Protein AF-A0A7S2ZCU2-F1 (afdb_monomer)

Organism: NCBI:txid101924

Structure (mmCIF, N/CA/C/O backbone):
data_AF-A0A7S2ZCU2-F1
#
_entry.id   AF-A0A7S2ZCU2-F1
#
loop_
_atom_site.group_PDB
_atom_site.id
_atom_site.type_symbol
_atom_site.label_atom_id
_atom_site.label_alt_id
_atom_site.label_comp_id
_atom_site.label_asym_id
_atom_site.label_entity_id
_atom_site.label_seq_id
_atom_site.pdbx_PDB_ins_code
_atom_site.Cartn_x
_atom_site.Cartn_y
_atom_site.Cartn_z
_atom_site.occupancy
_atom_site.B_iso_or_equiv
_atom_site.auth_seq_id
_atom_site.auth_comp_id
_atom_site.auth_asym_id
_atom_site.auth_atom_id
_atom_site.pdbx_PDB_model_num
ATOM 1 N N . CYS A 1 1 ? -18.281 -14.142 33.305 1.00 44.09 1 CYS A N 1
ATOM 2 C CA . CYS A 1 1 ? -16.891 -14.136 33.808 1.00 44.09 1 CYS A CA 1
ATOM 3 C C . CYS A 1 1 ? -16.153 -15.337 33.212 1.00 44.09 1 CYS A C 1
ATOM 5 O O . CYS A 1 1 ? -16.181 -16.399 33.813 1.00 44.09 1 CYS A O 1
ATOM 7 N N . PHE A 1 2 ? -15.565 -15.202 32.017 1.00 30.66 2 PHE A N 1
ATOM 8 C CA . P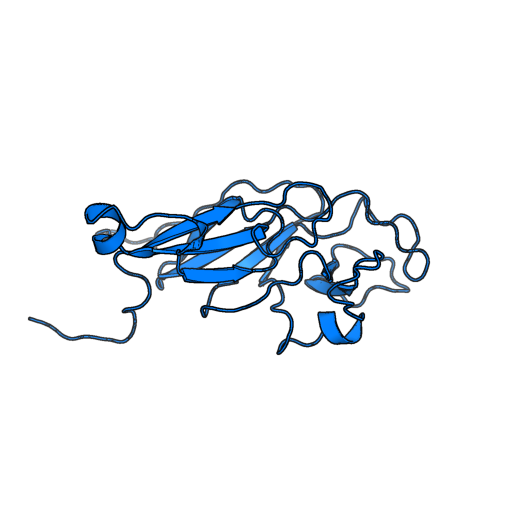HE A 1 2 ? -14.604 -16.165 31.461 1.00 30.66 2 PHE A CA 1
ATOM 9 C C . PHE A 1 2 ? -13.601 -15.430 30.556 1.00 30.66 2 PHE A C 1
ATOM 11 O O . PHE A 1 2 ? -13.925 -14.977 29.468 1.00 30.66 2 PHE A O 1
ATOM 18 N N . ARG A 1 3 ? -12.407 -15.260 31.133 1.00 32.75 3 ARG A N 1
ATOM 19 C CA . ARG A 1 3 ? -11.056 -15.324 30.556 1.00 32.75 3 ARG A CA 1
ATOM 20 C C . ARG A 1 3 ? -10.812 -14.731 29.159 1.00 32.75 3 ARG A C 1
ATOM 22 O O . ARG A 1 3 ? -10.980 -15.382 28.140 1.00 32.75 3 ARG A O 1
ATOM 29 N N . SER A 1 4 ? -10.237 -13.528 29.199 1.00 46.69 4 SER A N 1
ATOM 30 C CA . SER A 1 4 ? -8.993 -13.139 28.515 1.00 46.69 4 SER A CA 1
ATOM 31 C C . SER A 1 4 ? -8.227 -14.292 27.839 1.00 46.69 4 SER A C 1
ATOM 33 O O . SER A 1 4 ? -7.649 -15.143 28.518 1.00 46.69 4 SER A O 1
ATOM 35 N N . SER A 1 5 ? -8.161 -14.249 26.505 1.00 37.03 5 SER A N 1
ATOM 36 C CA . SER A 1 5 ? -7.067 -14.814 25.710 1.00 37.03 5 SER A CA 1
ATOM 37 C C . SER A 1 5 ? -6.759 -13.882 24.525 1.00 37.03 5 SER A C 1
ATOM 39 O O . SER A 1 5 ? -7.469 -13.861 23.525 1.00 37.03 5 SER A O 1
ATOM 41 N N . SER A 1 6 ? -5.741 -13.036 24.703 1.00 37.94 6 SER A N 1
ATOM 42 C CA . SER A 1 6 ? -4.815 -12.493 23.685 1.00 37.94 6 SER A CA 1
ATOM 43 C C . SER A 1 6 ? -5.319 -11.949 22.326 1.00 37.94 6 SER A C 1
ATOM 45 O O . SER A 1 6 ? -4.527 -11.898 21.391 1.00 37.94 6 SER A O 1
ATOM 47 N N . SER A 1 7 ? -6.563 -11.471 22.190 1.00 42.25 7 SER A N 1
ATOM 48 C CA . SER A 1 7 ? -7.065 -10.798 20.962 1.00 42.25 7 SER A CA 1
ATOM 49 C C . SER A 1 7 ? -7.550 -9.346 21.190 1.00 42.25 7 SER A C 1
ATOM 51 O O . SER A 1 7 ? -8.249 -8.760 20.362 1.00 42.25 7 SER A O 1
ATOM 53 N N . SER A 1 8 ? -7.160 -8.720 22.304 1.00 45.19 8 SER A N 1
ATOM 54 C CA . SER A 1 8 ? -7.698 -7.428 22.775 1.00 45.19 8 SER A CA 1
ATOM 55 C C . SER A 1 8 ? -7.485 -6.223 21.849 1.00 45.19 8 SER A C 1
ATOM 57 O O . SER A 1 8 ? -8.082 -5.181 22.084 1.00 45.19 8 SER A O 1
ATOM 59 N N . HIS A 1 9 ? -6.656 -6.321 20.810 1.00 47.97 9 HIS A N 1
ATOM 60 C CA . HIS A 1 9 ? -6.344 -5.182 19.941 1.00 47.97 9 HIS A CA 1
ATOM 61 C C . HIS A 1 9 ? -7.384 -4.907 18.841 1.00 47.97 9 HIS A C 1
ATOM 63 O O . HIS A 1 9 ? -7.248 -3.894 18.158 1.00 47.97 9 HIS A O 1
ATOM 69 N N . LEU A 1 10 ? -8.376 -5.791 18.654 1.00 53.22 10 LEU A N 1
ATOM 70 C CA . LEU A 1 10 ? -9.265 -5.786 17.479 1.00 53.22 10 LEU A CA 1
ATOM 71 C C . LEU A 1 10 ? -10.751 -5.559 17.804 1.00 53.22 10 LEU A C 1
ATOM 73 O O . LEU A 1 10 ? -11.506 -5.155 16.928 1.00 53.22 10 LEU A O 1
ATOM 77 N N . ARG A 1 11 ? -11.193 -5.796 19.047 1.00 61.94 11 ARG A N 1
ATOM 78 C CA . ARG A 1 11 ? -12.595 -5.566 19.439 1.00 61.94 11 ARG A CA 1
ATOM 79 C C . ARG A 1 11 ? -12.806 -4.100 19.828 1.00 61.94 11 ARG A C 1
ATOM 81 O O . ARG A 1 11 ? -11.993 -3.548 20.563 1.00 61.94 11 ARG A O 1
ATOM 88 N N . GLY A 1 12 ? -13.896 -3.498 19.346 1.00 78.75 12 GLY A N 1
ATOM 89 C CA . GLY A 1 12 ? -14.323 -2.145 19.732 1.00 78.75 12 GLY A CA 1
ATOM 90 C C . GLY A 1 12 ? -13.563 -0.998 19.058 1.00 78.75 12 GLY A C 1
ATOM 91 O O . GLY A 1 12 ? -13.530 0.106 19.597 1.00 78.75 12 GLY A O 1
ATOM 92 N N . ARG A 1 13 ? -12.923 -1.241 17.906 1.00 90.38 13 ARG A N 1
ATOM 93 C CA . ARG A 1 13 ? -12.239 -0.196 17.133 1.00 90.38 13 ARG A CA 1
ATOM 94 C C . ARG A 1 13 ? -12.791 -0.093 15.718 1.00 90.38 13 ARG A C 1
ATOM 96 O O . ARG A 1 13 ? -12.980 -1.108 15.054 1.00 90.38 13 ARG A O 1
ATOM 103 N N . LEU A 1 14 ? -12.988 1.136 15.257 1.00 93.81 14 LEU A N 1
ATOM 104 C CA . LEU A 1 14 ? -13.255 1.461 13.862 1.00 93.81 14 LEU A CA 1
ATOM 105 C C . LEU A 1 14 ? -11.922 1.708 13.153 1.00 93.81 14 LEU A C 1
ATOM 107 O O . LEU A 1 14 ? -11.071 2.441 13.660 1.00 93.81 14 LEU A O 1
ATOM 111 N N . TYR A 1 15 ? -11.759 1.100 11.984 1.00 95.88 15 TYR A N 1
ATOM 112 C CA . TYR A 1 15 ? -10.605 1.276 11.111 1.00 95.88 15 TYR A CA 1
ATOM 113 C C . TYR A 1 15 ? -11.012 2.135 9.920 1.00 95.88 15 TYR A C 1
ATOM 115 O O . TYR A 1 15 ? -12.048 1.889 9.305 1.00 95.88 15 TYR A O 1
ATOM 123 N N . VAL A 1 16 ? -10.208 3.149 9.617 1.00 96.62 16 VAL A N 1
ATOM 124 C CA . VAL A 1 16 ? -10.495 4.130 8.571 1.00 96.62 16 VAL A CA 1
ATOM 125 C C . VAL A 1 16 ? -9.254 4.287 7.703 1.00 96.62 16 VAL A C 1
ATOM 127 O O . VAL A 1 16 ? -8.205 4.725 8.182 1.00 96.62 16 VAL A O 1
ATOM 130 N N . ALA A 1 17 ? -9.377 3.911 6.433 1.00 97.31 17 ALA A N 1
ATOM 131 C CA . ALA A 1 17 ? -8.358 4.150 5.422 1.00 97.31 17 ALA A CA 1
ATOM 132 C C . ALA A 1 17 ? -8.581 5.507 4.745 1.00 97.31 17 ALA A C 1
ATOM 134 O O . ALA A 1 17 ? -9.714 5.938 4.527 1.00 97.31 17 ALA A O 1
ATOM 135 N N . THR A 1 18 ? -7.486 6.170 4.391 1.00 97.06 18 THR A N 1
ATOM 136 C CA . THR A 1 18 ? -7.486 7.371 3.551 1.00 97.06 18 THR A CA 1
ATOM 137 C C . THR A 1 18 ? -6.484 7.187 2.432 1.00 97.06 18 THR A C 1
ATOM 139 O O . THR A 1 18 ? -5.337 6.830 2.695 1.00 97.06 18 THR A O 1
ATOM 142 N N . GLY A 1 19 ? -6.911 7.452 1.201 1.00 97.50 19 GLY A N 1
ATOM 143 C CA . GLY A 1 19 ? -6.022 7.430 0.048 1.00 97.50 19 GLY A CA 1
ATOM 144 C C . GLY A 1 19 ? -5.152 8.682 -0.069 1.00 97.50 19 GLY A C 1
ATOM 145 O O . GLY A 1 19 ? -5.305 9.664 0.676 1.00 97.50 19 GLY A O 1
ATOM 146 N N . SER A 1 20 ? -4.250 8.639 -1.038 1.00 97.94 20 SER A N 1
ATOM 147 C CA . SER A 1 20 ? -3.379 9.735 -1.447 1.00 97.94 20 SER A CA 1
ATOM 148 C C . SER A 1 20 ? -4.145 10.926 -2.047 1.00 97.94 20 SER A C 1
ATOM 150 O O . SER A 1 20 ? -5.301 10.821 -2.457 1.00 97.94 20 SER A O 1
ATOM 152 N N . LEU A 1 21 ? -3.505 12.100 -2.097 1.00 96.81 21 LEU A N 1
ATOM 153 C CA . LEU A 1 21 ? -4.045 13.286 -2.779 1.00 96.81 21 LEU A CA 1
ATOM 154 C C . LEU A 1 21 ? -3.924 13.193 -4.308 1.00 96.81 21 LEU A C 1
ATOM 156 O O . LEU A 1 21 ? -4.717 13.782 -5.041 1.00 96.81 21 LEU A O 1
ATOM 160 N N . GLY A 1 22 ? -2.904 12.490 -4.785 1.00 96.00 22 GLY A N 1
ATOM 161 C CA . GLY A 1 22 ? -2.605 12.315 -6.198 1.00 96.00 22 GLY A CA 1
ATOM 162 C C . GLY A 1 22 ? -1.918 10.982 -6.444 1.00 96.00 22 GLY A C 1
ATOM 163 O O . GLY A 1 22 ? -1.807 10.158 -5.539 1.00 96.00 22 GLY A O 1
ATOM 164 N N . ASN A 1 23 ? -1.451 10.773 -7.673 1.00 97.00 23 ASN A N 1
ATOM 165 C CA . ASN A 1 23 ? -0.921 9.474 -8.071 1.00 97.00 23 ASN A CA 1
ATOM 166 C C . ASN A 1 23 ? 0.266 9.008 -7.208 1.00 97.00 23 ASN A C 1
ATOM 168 O O . ASN A 1 23 ? 0.288 7.865 -6.760 1.00 97.00 23 ASN A O 1
ATOM 172 N N . VAL A 1 24 ? 1.216 9.918 -6.980 1.00 95.81 24 VAL A N 1
ATOM 173 C CA . VAL A 1 24 ? 2.416 9.720 -6.163 1.00 95.81 24 VAL A CA 1
ATOM 174 C C . VAL A 1 24 ? 2.513 10.915 -5.216 1.00 95.81 24 VAL A C 1
ATOM 176 O O . VAL A 1 24 ? 2.729 12.046 -5.649 1.00 95.81 24 VAL A O 1
ATOM 179 N N . ASP A 1 25 ? 2.291 10.671 -3.931 1.00 94.75 25 ASP A N 1
ATOM 180 C CA . ASP A 1 25 ? 2.059 11.682 -2.898 1.00 94.75 25 ASP A CA 1
ATOM 181 C C . ASP A 1 25 ? 2.964 11.406 -1.687 1.00 94.75 25 ASP A C 1
ATOM 183 O O . ASP A 1 25 ? 2.682 10.474 -0.932 1.00 94.75 25 ASP A O 1
ATOM 187 N N . PRO A 1 26 ? 4.041 12.191 -1.489 1.00 90.62 26 PRO A N 1
ATOM 188 C CA . PRO A 1 26 ? 4.955 12.043 -0.356 1.00 90.62 26 PRO A CA 1
ATOM 189 C C . PRO A 1 26 ? 4.424 12.620 0.954 1.00 90.62 26 PRO A C 1
ATOM 191 O O . PRO A 1 26 ? 5.132 12.569 1.957 1.00 90.62 26 PRO A O 1
ATOM 194 N N . THR A 1 27 ? 3.216 13.191 0.983 1.00 88.81 27 THR A N 1
ATOM 195 C CA . THR A 1 27 ? 2.703 13.790 2.216 1.00 88.81 27 THR A CA 1
ATOM 196 C C . THR A 1 27 ? 2.385 12.705 3.257 1.00 88.81 27 THR A C 1
ATOM 198 O O . THR A 1 27 ? 1.638 11.767 2.976 1.00 88.81 27 THR A O 1
ATOM 201 N N . PRO A 1 28 ? 2.887 12.821 4.502 1.00 84.44 28 PRO A N 1
ATOM 202 C CA . PRO A 1 28 ? 2.747 11.757 5.502 1.00 84.44 28 PRO A CA 1
ATOM 203 C C . PRO A 1 28 ? 1.343 11.677 6.128 1.00 84.44 28 PRO A C 1
ATOM 205 O O . PRO A 1 28 ? 1.049 10.766 6.900 1.00 84.44 28 PRO A O 1
ATOM 208 N N . VAL A 1 29 ? 0.466 12.643 5.838 1.00 89.62 29 VAL A N 1
ATOM 209 C CA . VAL A 1 29 ? -0.866 12.772 6.460 1.00 89.62 29 VAL A CA 1
ATOM 210 C C . VAL A 1 29 ? -1.945 11.910 5.789 1.00 89.62 29 VAL A C 1
ATOM 212 O O . VAL A 1 29 ? -3.005 11.686 6.380 1.00 89.62 29 VAL A O 1
ATOM 215 N N . ARG A 1 30 ? -1.669 11.397 4.585 1.00 95.06 30 ARG A N 1
ATOM 216 C CA . ARG A 1 30 ? -2.554 10.573 3.743 1.00 95.06 30 ARG A CA 1
ATOM 217 C C . ARG A 1 30 ? -1.936 9.206 3.472 1.00 95.06 30 ARG A C 1
ATOM 219 O O . ARG A 1 30 ? -0.808 8.953 3.876 1.00 95.06 30 ARG A O 1
ATOM 226 N N . SER A 1 31 ? -2.665 8.350 2.759 1.00 97.50 31 SER A N 1
ATOM 227 C CA . SER A 1 31 ? -2.192 7.007 2.393 1.00 97.50 31 SER A CA 1
ATOM 228 C C . SER A 1 31 ? -1.961 6.142 3.636 1.00 97.50 31 SER A C 1
ATOM 230 O O . SER A 1 31 ? -0.929 5.490 3.820 1.00 97.50 31 SER A O 1
ATOM 232 N N . ASN A 1 32 ? -2.921 6.250 4.554 1.00 97.31 32 ASN A N 1
ATOM 233 C CA . ASN A 1 32 ? -2.834 5.774 5.924 1.00 97.31 32 ASN A CA 1
ATOM 234 C C . ASN A 1 32 ? -4.102 5.021 6.309 1.00 97.31 32 ASN A C 1
ATOM 236 O O . ASN A 1 32 ? -5.216 5.436 5.979 1.00 97.31 32 ASN A O 1
ATOM 240 N N . LEU A 1 33 ? -3.914 3.985 7.116 1.00 97.94 33 LEU A N 1
ATOM 241 C CA . LEU A 1 33 ? -4.950 3.286 7.853 1.00 97.94 33 LEU A CA 1
ATOM 242 C C . LEU A 1 33 ? -4.826 3.677 9.325 1.00 97.94 33 LEU A C 1
ATOM 244 O O . LEU A 1 33 ? -3.847 3.337 9.995 1.00 97.94 33 LEU A O 1
ATOM 248 N N . LYS A 1 34 ? -5.823 4.394 9.840 1.00 96.69 34 LYS A N 1
ATOM 249 C CA . LYS A 1 34 ? -5.902 4.780 11.253 1.00 96.69 34 LYS A CA 1
ATOM 250 C C . LYS A 1 34 ? -7.013 4.016 11.955 1.00 96.69 34 LYS A C 1
ATOM 252 O O . LYS A 1 34 ? -7.911 3.465 11.315 1.00 96.69 34 LYS A O 1
ATOM 257 N N . ARG A 1 35 ? -6.952 3.967 13.285 1.00 95.50 35 ARG A N 1
ATOM 258 C CA . ARG A 1 35 ? -7.984 3.327 14.104 1.00 95.50 35 ARG A CA 1
ATOM 259 C C . ARG A 1 35 ? -8.397 4.190 15.285 1.00 95.50 35 ARG A C 1
ATOM 261 O O . ARG A 1 35 ? -7.570 4.871 15.885 1.00 95.50 35 ARG A O 1
ATOM 268 N N . ILE A 1 36 ? -9.668 4.095 15.647 1.00 94.94 36 ILE A N 1
ATOM 269 C CA . ILE A 1 36 ? -10.279 4.817 16.764 1.00 94.94 36 ILE A CA 1
ATOM 270 C C . ILE A 1 36 ? -11.117 3.849 17.599 1.00 94.94 36 ILE A C 1
ATOM 272 O O . ILE A 1 36 ? -11.726 2.932 17.049 1.00 94.94 36 ILE A O 1
ATOM 276 N N . SER A 1 37 ? -11.115 4.004 18.924 1.00 92.69 37 SER A N 1
ATOM 277 C CA . SER A 1 37 ? -11.966 3.193 19.799 1.00 92.69 37 SER A CA 1
ATOM 278 C C . SER A 1 37 ? -13.391 3.736 19.849 1.00 92.69 37 SER A C 1
ATOM 280 O O . SER A 1 37 ? -13.628 4.921 19.618 1.00 92.69 37 SER A O 1
ATOM 282 N N . GLN A 1 38 ? -14.348 2.871 20.167 1.00 90.06 38 GLN A N 1
ATOM 283 C CA . GLN A 1 38 ? -15.738 3.278 20.331 1.00 90.06 38 GLN A CA 1
ATOM 284 C C . GLN A 1 38 ? -15.897 4.379 21.393 1.00 90.06 38 GLN A C 1
ATOM 286 O O . GLN A 1 38 ? -16.635 5.333 21.171 1.00 90.06 38 GLN A O 1
ATOM 291 N N . GLU A 1 39 ? -15.155 4.301 22.497 1.00 90.94 39 GLU A N 1
ATOM 292 C CA . GLU A 1 39 ? -15.214 5.292 23.575 1.00 90.94 39 GLU A CA 1
ATOM 293 C C . GLU A 1 39 ? -14.764 6.679 23.099 1.00 90.94 39 GLU A C 1
ATOM 295 O O . GLU A 1 39 ? -15.389 7.678 23.441 1.00 90.94 39 GLU A O 1
ATOM 300 N N . ALA A 1 40 ? -13.712 6.747 22.273 1.00 91.56 40 ALA A N 1
ATOM 301 C CA . ALA A 1 40 ? -13.249 8.004 21.689 1.00 91.56 40 ALA A CA 1
ATOM 302 C C . ALA A 1 40 ? -14.284 8.591 20.713 1.00 91.56 40 ALA A C 1
ATOM 304 O O . ALA A 1 40 ? -14.521 9.796 20.719 1.00 91.56 40 ALA A O 1
ATOM 305 N N . ILE A 1 41 ? -14.965 7.747 19.924 1.00 90.94 41 ILE A N 1
ATOM 306 C CA . ILE A 1 41 ? -16.075 8.193 19.065 1.00 90.94 41 ILE A CA 1
ATOM 307 C C . ILE A 1 41 ? -17.203 8.790 19.916 1.00 90.94 41 ILE A C 1
ATOM 309 O O . ILE A 1 41 ? -17.695 9.873 19.607 1.00 90.94 41 ILE A O 1
ATOM 313 N N . GLU A 1 42 ? -17.610 8.100 20.982 1.00 92.06 42 GLU A N 1
ATOM 314 C CA . GLU A 1 42 ? -18.699 8.528 21.870 1.00 92.06 42 GLU A CA 1
ATOM 315 C C . GLU A 1 42 ? -18.357 9.805 22.653 1.00 92.06 42 GLU A C 1
ATOM 317 O O . GLU A 1 42 ? -19.241 10.621 22.917 1.00 92.06 42 GLU A O 1
ATOM 322 N N . ALA A 1 43 ? -17.078 10.011 22.978 1.00 93.50 43 ALA A N 1
ATOM 323 C CA . ALA A 1 43 ? -16.572 11.233 23.597 1.00 93.50 43 ALA A CA 1
ATOM 324 C C . ALA A 1 43 ? -16.449 12.418 22.617 1.00 93.50 43 ALA A C 1
ATOM 326 O O . ALA A 1 43 ? -16.314 13.558 23.059 1.00 93.50 43 ALA A O 1
ATOM 327 N N . GLY A 1 44 ? -16.520 12.172 21.303 1.00 93.12 44 GLY A N 1
ATOM 328 C CA . GLY A 1 44 ? -16.263 13.181 20.270 1.00 93.12 44 GLY A CA 1
ATOM 329 C C . GLY A 1 44 ? -14.774 13.428 19.992 1.00 93.12 44 GLY A C 1
ATOM 330 O O . GLY A 1 44 ? -14.438 14.367 19.274 1.00 93.12 44 GLY A O 1
ATOM 331 N N . ASP A 1 45 ? -13.889 12.574 20.505 1.00 92.06 45 ASP A N 1
ATOM 332 C CA . ASP A 1 45 ? -12.436 12.625 20.314 1.00 92.06 45 ASP A CA 1
ATOM 333 C C . ASP A 1 45 ? -12.048 11.933 18.993 1.00 92.06 45 ASP A C 1
ATOM 335 O O . ASP A 1 45 ? -11.338 10.926 18.965 1.00 92.06 45 ASP A O 1
ATOM 339 N N . ASN A 1 46 ? -12.586 12.434 17.876 1.00 92.19 46 ASN A N 1
ATOM 340 C CA . ASN A 1 46 ? -12.507 11.796 16.557 1.00 92.19 46 ASN A CA 1
ATOM 341 C C . ASN A 1 46 ? -11.806 12.633 15.476 1.00 92.19 46 ASN A C 1
ATOM 343 O O . ASN A 1 46 ? -11.993 12.386 14.283 1.00 92.19 46 ASN A O 1
ATOM 347 N N . ASP A 1 47 ? -10.972 13.590 15.886 1.00 93.81 47 ASP A N 1
ATOM 348 C CA . ASP A 1 47 ? -10.137 14.363 14.968 1.00 93.81 47 ASP A CA 1
ATOM 349 C C . ASP A 1 47 ? -9.123 13.448 14.260 1.00 93.81 47 ASP A C 1
ATOM 351 O O . ASP A 1 47 ? -8.305 12.786 14.912 1.00 93.81 47 ASP A O 1
ATOM 355 N N . TRP A 1 48 ? -9.167 13.436 12.921 1.00 90.19 48 TRP A N 1
ATOM 356 C CA . TRP A 1 48 ? -8.319 12.611 12.057 1.00 90.19 48 TRP A CA 1
ATOM 357 C C . TRP A 1 48 ? -6.841 12.720 12.419 1.00 90.19 48 TRP A C 1
ATOM 359 O O . TRP A 1 48 ? -6.131 11.708 12.446 1.00 90.19 48 TRP A O 1
ATOM 369 N N . ASP A 1 49 ? -6.371 13.932 12.703 1.00 90.62 49 ASP A N 1
ATOM 370 C CA . ASP A 1 49 ? -4.955 14.202 12.947 1.00 90.62 49 ASP A CA 1
ATOM 371 C C . ASP A 1 49 ? -4.467 13.585 14.262 1.00 90.62 49 ASP A C 1
ATOM 373 O O . ASP A 1 49 ? -3.283 13.276 14.401 1.00 90.62 49 ASP A O 1
ATOM 377 N N . THR A 1 50 ? -5.390 13.308 15.185 1.00 89.62 50 THR A N 1
ATOM 378 C CA . THR A 1 50 ? -5.106 12.728 16.505 1.00 89.62 50 THR A CA 1
ATOM 379 C C . THR A 1 50 ? -5.336 11.219 16.582 1.00 89.62 50 THR A C 1
ATOM 381 O O . THR A 1 50 ? -4.935 10.589 17.563 1.00 89.62 50 THR A O 1
ATOM 384 N N . LEU A 1 51 ? -5.946 10.614 15.554 1.00 92.94 51 LEU A N 1
ATOM 385 C CA . LEU A 1 51 ? -6.201 9.174 15.538 1.00 92.94 51 LEU A CA 1
ATOM 386 C C . LEU A 1 51 ? -4.903 8.361 15.532 1.00 92.94 51 LEU A C 1
ATOM 388 O O . LEU A 1 51 ? -3.900 8.734 14.917 1.00 92.94 51 LEU A O 1
ATOM 392 N N . GLU A 1 52 ? -4.959 7.184 16.155 1.00 92.31 52 GLU A N 1
ATOM 393 C CA . GLU A 1 52 ? -3.833 6.259 16.204 1.00 92.31 52 GLU A CA 1
ATOM 394 C C . GLU A 1 52 ? -3.513 5.721 14.802 1.00 92.31 52 GLU A C 1
ATOM 396 O O . GLU A 1 52 ? -4.351 5.086 14.151 1.00 92.31 52 GLU A O 1
ATOM 401 N N . MET A 1 53 ? -2.273 5.931 14.359 1.00 95.19 53 MET A N 1
ATOM 402 C CA . MET A 1 53 ? -1.748 5.343 13.129 1.00 95.19 53 MET A CA 1
ATOM 403 C C . MET A 1 53 ? -1.645 3.823 13.273 1.00 95.19 53 MET A C 1
ATOM 405 O O . MET A 1 53 ? -0.893 3.323 14.111 1.00 95.19 53 MET A O 1
ATOM 409 N N . PHE A 1 54 ? -2.369 3.075 12.442 1.00 96.94 54 PHE A N 1
ATOM 410 C CA . PHE A 1 54 ? -2.288 1.618 12.431 1.00 96.94 54 PHE A CA 1
ATOM 411 C C . PHE A 1 54 ? -1.344 1.111 11.340 1.00 96.94 54 PHE A C 1
ATOM 413 O O . PHE A 1 54 ? -0.492 0.271 11.624 1.00 96.94 54 PHE A O 1
ATOM 420 N N . ALA A 1 55 ? -1.438 1.652 10.129 1.00 97.81 55 ALA A N 1
ATOM 421 C CA . ALA A 1 55 ? -0.501 1.393 9.044 1.00 97.81 55 ALA A CA 1
ATOM 422 C C . ALA A 1 55 ? -0.373 2.623 8.140 1.00 97.81 55 ALA A C 1
ATOM 424 O O . ALA A 1 55 ? -1.306 3.420 8.038 1.00 97.81 55 ALA A O 1
ATOM 425 N N . SER A 1 56 ? 0.780 2.770 7.499 1.00 97.75 56 SER A N 1
ATOM 426 C CA . SER A 1 56 ? 1.077 3.860 6.569 1.00 97.75 56 SER A CA 1
ATOM 427 C C . SER A 1 56 ? 1.693 3.330 5.281 1.00 97.75 56 SER A C 1
ATOM 429 O O . SER A 1 56 ? 2.119 2.177 5.208 1.00 97.75 56 SER A O 1
ATOM 431 N N . GLY A 1 57 ? 1.757 4.187 4.266 1.00 97.62 57 GLY A N 1
ATOM 432 C CA . GLY A 1 57 ? 2.294 3.820 2.960 1.00 97.62 57 GLY A CA 1
ATOM 433 C C . GLY A 1 57 ? 1.379 2.888 2.188 1.00 97.62 57 GLY A C 1
ATOM 434 O O . GLY A 1 57 ? 1.860 1.941 1.579 1.00 97.62 57 GLY A O 1
ATOM 435 N N . LEU A 1 58 ? 0.082 3.177 2.256 1.00 98.38 58 LEU A N 1
ATOM 436 C CA . LEU A 1 58 ? -0.990 2.486 1.555 1.00 98.38 58 LEU A CA 1
ATOM 437 C C . LEU A 1 58 ? -1.645 3.491 0.607 1.00 98.38 58 LEU A C 1
ATOM 439 O O . LEU A 1 58 ? -2.415 4.333 1.076 1.00 98.38 58 LEU A O 1
ATOM 443 N N . ARG A 1 59 ? -1.304 3.488 -0.687 1.00 98.38 59 ARG A N 1
ATOM 444 C CA . ARG A 1 59 ? -1.775 4.512 -1.641 1.00 98.38 59 ARG A CA 1
ATOM 445 C C . ARG A 1 59 ? -3.279 4.735 -1.550 1.00 98.38 59 ARG A C 1
ATOM 447 O O . ARG A 1 59 ? -3.719 5.882 -1.480 1.00 98.38 59 ARG A O 1
ATOM 454 N N . ASN A 1 60 ? -4.060 3.659 -1.606 1.00 98.00 60 ASN A N 1
ATOM 455 C CA . ASN A 1 60 ? -5.515 3.710 -1.563 1.00 98.00 60 ASN A CA 1
ATOM 456 C C . ASN A 1 60 ? -6.096 2.328 -1.211 1.00 98.00 60 ASN A C 1
ATOM 458 O O . ASN A 1 60 ? -6.647 1.625 -2.063 1.00 98.00 60 ASN A O 1
ATOM 462 N N . GLU A 1 61 ? -5.972 1.957 0.062 1.00 98.25 61 GLU A N 1
ATOM 463 C CA . GLU A 1 61 ? -6.483 0.707 0.642 1.00 98.25 61 GLU A CA 1
ATOM 464 C C . GLU A 1 61 ? -8.009 0.766 0.867 1.00 98.25 61 GLU A C 1
ATOM 466 O O . GLU A 1 61 ? -8.490 0.996 1.980 1.00 98.25 61 GLU A O 1
ATOM 471 N N . VAL A 1 62 ? -8.796 0.637 -0.204 1.00 97.19 62 VAL A N 1
ATOM 472 C CA . VAL A 1 62 ? -10.249 0.897 -0.168 1.00 97.19 62 VAL A CA 1
ATOM 473 C C . VAL A 1 62 ? -11.024 -0.214 0.536 1.00 97.19 62 VAL A C 1
ATOM 475 O O . VAL A 1 62 ? -11.905 0.051 1.356 1.00 97.19 62 VAL A O 1
ATOM 478 N N . GLY A 1 63 ? -10.738 -1.467 0.186 1.00 97.69 63 GLY A N 1
ATOM 479 C CA . GLY A 1 63 ? -11.438 -2.611 0.752 1.00 97.69 63 GLY A CA 1
ATOM 480 C C . GL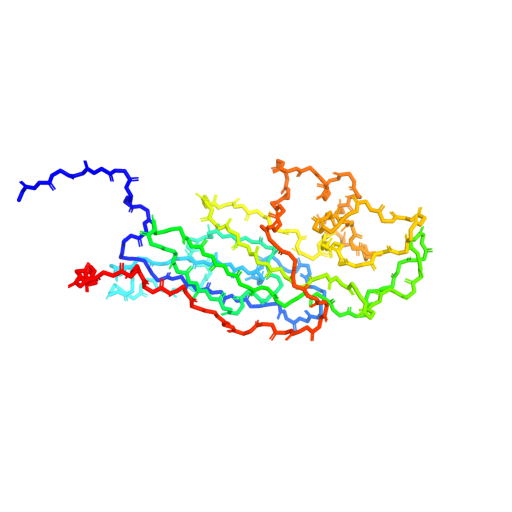Y A 1 63 ? -10.742 -3.083 2.017 1.00 97.69 63 GLY A C 1
ATOM 481 O O . GLY A 1 63 ? -9.547 -3.346 1.982 1.00 97.69 63 GLY A O 1
ATOM 482 N N . LEU A 1 64 ? -11.487 -3.247 3.109 1.00 98.06 64 LEU A N 1
ATOM 483 C CA . LEU A 1 64 ? -10.989 -3.779 4.377 1.00 98.06 64 LEU A CA 1
ATOM 484 C C . LEU A 1 64 ? -11.894 -4.912 4.863 1.00 98.06 64 LEU A C 1
ATOM 486 O O . LEU A 1 64 ? -13.118 -4.830 4.751 1.00 98.06 64 LEU A O 1
ATOM 490 N N . GLY A 1 65 ? -11.305 -5.954 5.445 1.00 95.69 65 GLY A N 1
ATOM 491 C CA . GLY A 1 65 ? -12.057 -7.096 5.957 1.00 95.69 65 GLY A CA 1
ATOM 492 C C . GLY A 1 65 ? -11.281 -7.902 6.989 1.00 95.69 65 GLY A C 1
ATOM 493 O O . GLY A 1 65 ? -10.072 -8.083 6.871 1.00 95.69 65 GLY A O 1
ATOM 494 N N . PHE A 1 66 ? -11.979 -8.406 8.005 1.00 94.00 66 PHE A N 1
ATOM 495 C CA . PHE A 1 66 ? -11.389 -9.295 9.004 1.00 94.00 66 PHE A CA 1
ATOM 496 C C . PHE A 1 66 ? -11.565 -10.758 8.602 1.00 94.00 66 PHE A C 1
ATOM 498 O O . PHE A 1 66 ? -12.659 -11.165 8.208 1.00 94.00 66 PHE A O 1
ATOM 505 N N . ASP A 1 67 ? -10.505 -11.558 8.730 1.00 93.12 67 ASP A N 1
ATOM 506 C CA . ASP A 1 67 ? -10.624 -13.013 8.611 1.00 93.12 67 ASP A CA 1
ATOM 507 C C . ASP A 1 67 ? -11.262 -13.636 9.869 1.00 93.12 67 ASP A C 1
ATOM 509 O O . ASP A 1 67 ? -11.472 -12.975 10.887 1.00 93.12 67 ASP A O 1
ATOM 513 N N . SER A 1 68 ? -11.552 -14.941 9.830 1.00 90.88 68 SER A N 1
ATOM 514 C CA . SER A 1 68 ? -12.160 -15.669 10.958 1.00 90.88 68 SER A CA 1
ATOM 515 C C . SER A 1 68 ? -11.288 -15.736 12.219 1.00 90.88 68 SER A C 1
ATOM 517 O O . SER A 1 68 ? -11.775 -16.109 13.285 1.00 90.88 68 SER A O 1
ATOM 519 N N . ARG A 1 69 ? -10.005 -15.368 12.128 1.00 89.75 69 ARG A N 1
ATOM 520 C CA . ARG A 1 69 ? -9.080 -15.258 13.266 1.00 89.75 69 ARG A CA 1
ATOM 521 C C . ARG A 1 69 ? -8.996 -13.820 13.786 1.00 89.75 69 ARG A C 1
ATOM 523 O O . ARG A 1 69 ? -8.245 -13.558 14.724 1.00 89.75 69 ARG A O 1
ATOM 530 N N . GLY A 1 70 ? -9.749 -12.897 13.187 1.00 89.88 70 GLY A N 1
ATOM 531 C CA . GLY A 1 70 ? -9.748 -11.476 13.503 1.00 89.88 70 GLY A CA 1
ATOM 532 C C . GLY A 1 70 ? -8.573 -10.706 12.903 1.00 89.88 70 GLY A C 1
ATOM 533 O O . GLY A 1 70 ? -8.365 -9.560 13.280 1.00 89.88 70 GLY A O 1
ATOM 534 N N . VAL A 1 71 ? -7.782 -11.276 11.991 1.00 93.31 71 VAL A N 1
ATOM 535 C CA . VAL A 1 71 ? -6.710 -10.511 11.333 1.00 93.31 71 VAL A CA 1
ATOM 536 C C . VAL A 1 71 ? -7.337 -9.553 10.329 1.00 93.31 71 VAL A C 1
ATOM 538 O O . VAL A 1 71 ? -8.189 -9.973 9.550 1.00 93.31 71 VAL A O 1
ATOM 541 N N . LEU A 1 72 ? -6.926 -8.283 10.345 1.00 96.75 72 LEU A N 1
ATOM 542 C CA . LEU A 1 72 ? -7.359 -7.306 9.349 1.00 96.75 72 LEU A CA 1
ATOM 543 C C . LEU A 1 72 ? -6.582 -7.512 8.049 1.00 96.75 72 LEU A C 1
ATOM 545 O O . LEU A 1 72 ? -5.355 -7.633 8.057 1.00 96.75 72 LEU A O 1
ATOM 549 N N . TRP A 1 73 ? -7.309 -7.502 6.946 1.00 98.31 73 TRP A N 1
ATOM 550 C CA . TRP A 1 73 ? -6.796 -7.538 5.589 1.00 98.31 73 TRP A CA 1
ATOM 551 C C . TRP A 1 73 ? -7.314 -6.330 4.826 1.00 98.31 73 TRP A C 1
ATOM 553 O O . TRP A 1 73 ? -8.367 -5.783 5.174 1.00 98.31 73 TRP A O 1
ATOM 563 N N . GLY A 1 74 ? -6.611 -5.962 3.766 1.00 98.38 74 GLY A N 1
ATOM 564 C CA . GLY A 1 74 ? -7.081 -4.950 2.843 1.00 98.38 74 GLY A CA 1
ATOM 565 C C . GLY A 1 74 ? -6.660 -5.209 1.403 1.00 98.38 74 GLY A C 1
ATOM 566 O O . GLY A 1 74 ? -5.900 -6.142 1.122 1.00 98.38 74 GLY A O 1
ATOM 567 N N . VAL A 1 75 ? -7.230 -4.413 0.502 1.00 98.62 75 VAL A N 1
ATOM 568 C CA . VAL A 1 75 ? -6.874 -4.375 -0.916 1.00 98.62 75 VAL A CA 1
ATOM 569 C C . VAL A 1 75 ? -6.529 -2.950 -1.340 1.00 98.62 75 VAL A C 1
ATOM 571 O O . VAL A 1 75 ? -7.303 -2.018 -1.107 1.00 98.62 75 VAL A O 1
ATOM 574 N N . GLU A 1 76 ? -5.369 -2.810 -1.971 1.00 98.50 76 GLU A N 1
ATOM 575 C CA . GLU A 1 76 ? -4.747 -1.552 -2.395 1.00 98.50 76 GLU A CA 1
ATOM 576 C C . GLU A 1 76 ? -5.045 -1.281 -3.874 1.00 98.50 76 GLU A C 1
ATOM 578 O O . GLU A 1 76 ? -5.056 -2.204 -4.689 1.00 98.50 76 GLU A O 1
ATOM 583 N N . ASN A 1 77 ? -5.221 -0.005 -4.230 1.00 98.50 77 ASN A N 1
ATOM 584 C CA . ASN A 1 77 ? -5.077 0.461 -5.613 1.00 98.50 77 ASN A CA 1
ATOM 585 C C . ASN A 1 77 ? -3.703 1.140 -5.767 1.00 98.50 77 ASN A C 1
ATOM 587 O O . ASN A 1 77 ? -3.508 2.252 -5.259 1.00 98.50 77 ASN A O 1
ATOM 591 N N . GLY A 1 78 ? -2.774 0.488 -6.462 1.00 96.69 78 GLY A N 1
ATOM 592 C CA . GLY A 1 78 ? -1.397 0.917 -6.700 1.00 96.69 78 GLY A CA 1
ATOM 593 C C . GLY A 1 78 ? -1.270 2.152 -7.599 1.00 96.69 78 GLY A C 1
ATOM 594 O O . GLY A 1 78 ? -2.250 2.672 -8.129 1.00 96.69 78 GLY A O 1
ATOM 595 N N . ALA A 1 79 ? -0.052 2.691 -7.708 1.00 96.94 79 ALA A N 1
ATOM 596 C CA . ALA A 1 79 ? 0.218 3.913 -8.470 1.00 96.94 79 ALA A CA 1
ATOM 597 C C . ALA A 1 79 ? 0.196 3.693 -9.992 1.00 96.94 79 ALA A C 1
ATOM 599 O O . ALA A 1 79 ? 0.618 2.660 -10.498 1.00 96.94 79 ALA A O 1
ATOM 600 N N . ASP A 1 80 ? -0.246 4.709 -10.7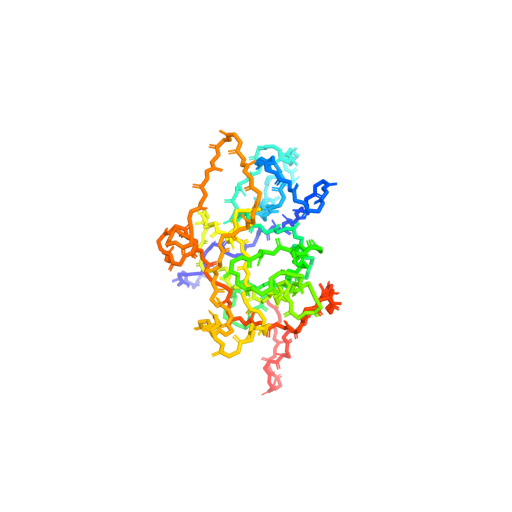24 1.00 97.69 80 ASP A N 1
ATOM 601 C CA . ASP A 1 80 ? -0.386 4.720 -12.178 1.00 97.69 80 ASP A CA 1
ATOM 602 C C . ASP A 1 80 ? 0.908 5.175 -12.877 1.00 97.69 80 ASP A C 1
ATOM 604 O O . ASP A 1 80 ? 1.760 5.828 -12.272 1.00 97.69 80 ASP A O 1
ATOM 608 N N . GLN A 1 81 ? 1.013 4.930 -14.189 1.00 96.81 81 GLN A N 1
ATOM 609 C CA . GLN A 1 81 ? 2.061 5.495 -15.063 1.00 96.81 81 GLN A CA 1
ATOM 610 C C . GLN A 1 81 ? 3.502 5.195 -14.606 1.00 96.81 81 GLN A C 1
ATOM 612 O O . GLN A 1 81 ? 4.380 6.059 -14.649 1.00 96.81 81 GLN A O 1
ATOM 617 N N . LEU A 1 82 ? 3.754 3.964 -14.158 1.00 97.12 82 LEU A N 1
ATOM 618 C CA . LEU A 1 82 ? 5.085 3.525 -13.759 1.00 97.12 82 LEU A CA 1
ATOM 619 C C . LEU A 1 82 ? 6.020 3.393 -14.976 1.00 97.12 82 LEU A C 1
ATOM 621 O O . LEU A 1 82 ? 5.903 2.462 -15.772 1.00 97.12 82 LEU A O 1
ATOM 625 N N . ILE A 1 8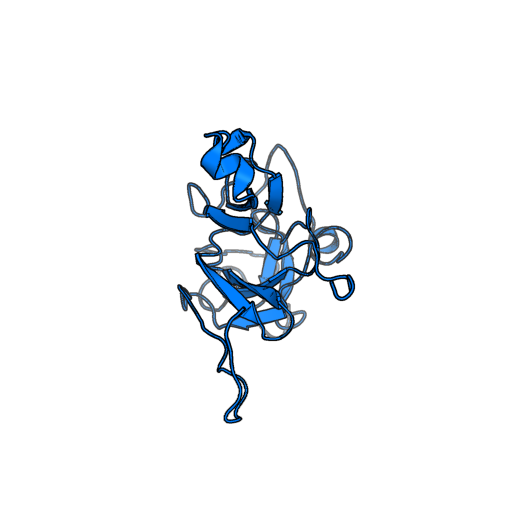3 ? 6.992 4.304 -15.064 1.00 96.25 83 ILE A N 1
ATOM 626 C CA . ILE A 1 83 ? 8.064 4.298 -16.066 1.00 96.25 83 ILE A CA 1
ATOM 627 C C . ILE A 1 83 ? 9.406 4.219 -15.346 1.00 96.25 83 ILE A C 1
ATOM 629 O O . ILE A 1 83 ? 9.756 5.118 -14.583 1.00 96.25 83 ILE A O 1
ATOM 633 N N . ARG A 1 84 ? 10.173 3.160 -15.603 1.00 94.62 84 ARG A N 1
ATOM 634 C CA . ARG A 1 84 ? 11.482 2.936 -14.996 1.00 94.62 84 ARG A CA 1
ATOM 635 C C . ARG A 1 84 ? 12.477 2.345 -16.006 1.00 94.62 84 ARG A C 1
ATOM 637 O O . ARG A 1 84 ? 12.523 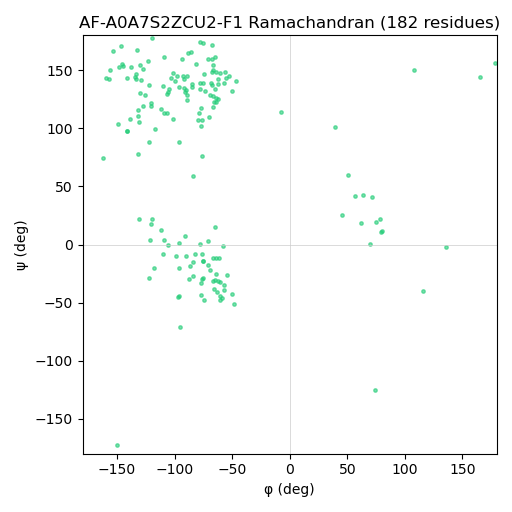1.137 -16.243 1.00 94.62 84 ARG A O 1
ATOM 644 N N . ASP A 1 85 ? 13.291 3.224 -16.590 1.00 93.25 85 ASP A N 1
ATOM 645 C CA . ASP A 1 85 ? 14.198 2.928 -17.713 1.00 93.25 85 ASP A CA 1
ATOM 646 C C . ASP A 1 85 ? 15.197 1.793 -17.447 1.00 93.25 85 ASP A C 1
ATOM 648 O O . ASP A 1 85 ? 15.505 1.024 -18.356 1.00 93.25 85 ASP A O 1
ATOM 652 N N . ASP A 1 86 ? 15.687 1.646 -16.213 1.00 93.56 86 ASP A N 1
ATOM 653 C CA . ASP A 1 86 ? 16.681 0.627 -15.857 1.00 93.56 86 ASP A CA 1
ATOM 654 C C . ASP A 1 86 ? 16.110 -0.798 -15.751 1.00 93.56 86 ASP A C 1
ATOM 656 O O . ASP A 1 86 ? 16.893 -1.749 -15.742 1.00 93.56 86 ASP A O 1
ATOM 660 N N . ILE A 1 87 ? 14.779 -0.963 -15.701 1.00 93.12 87 ILE A N 1
ATOM 661 C CA . ILE A 1 87 ? 14.119 -2.274 -15.532 1.00 93.12 87 ILE A CA 1
ATOM 662 C C . ILE A 1 87 ? 12.986 -2.555 -16.531 1.00 93.12 87 ILE A C 1
ATOM 664 O O . ILE A 1 87 ? 12.130 -3.398 -16.269 1.00 93.12 87 ILE A O 1
ATOM 668 N N . GLY A 1 88 ? 12.978 -1.879 -17.681 1.00 91.88 88 GLY A N 1
ATOM 669 C CA . GLY A 1 88 ? 12.015 -2.155 -18.756 1.00 91.88 88 GLY A CA 1
ATOM 670 C C . GLY A 1 88 ? 11.381 -0.924 -19.398 1.00 91.88 88 GLY A C 1
ATOM 671 O O . GLY A 1 88 ? 10.623 -1.072 -20.351 1.00 91.88 88 GLY A O 1
ATOM 672 N N . GLY A 1 89 ? 11.701 0.287 -18.931 1.00 94.50 89 GLY A N 1
ATOM 673 C CA . GLY A 1 89 ? 11.113 1.512 -19.469 1.00 94.50 89 GLY A CA 1
ATOM 674 C C . GLY A 1 89 ? 9.672 1.668 -19.008 1.00 94.50 89 GLY A C 1
ATOM 675 O O . GLY A 1 89 ? 9.402 1.663 -17.808 1.00 94.50 89 GLY A O 1
ATOM 676 N N . ASP A 1 90 ? 8.745 1.826 -19.947 1.00 96.31 90 ASP A N 1
ATOM 677 C CA . ASP A 1 90 ? 7.327 1.918 -19.619 1.00 96.31 90 ASP A CA 1
ATOM 678 C C . ASP A 1 90 ? 6.741 0.531 -19.308 1.00 96.31 90 ASP A C 1
ATOM 680 O O . ASP A 1 90 ? 6.454 -0.261 -20.206 1.00 96.31 90 ASP A O 1
ATOM 684 N N . ILE A 1 91 ? 6.573 0.252 -18.017 1.00 96.69 91 ILE A N 1
ATOM 685 C CA . ILE A 1 91 ? 6.126 -1.041 -17.486 1.00 96.69 91 ILE A CA 1
ATOM 686 C C . ILE A 1 91 ? 4.730 -0.954 -16.861 1.00 96.69 91 ILE A C 1
ATOM 688 O O . ILE A 1 91 ? 4.311 -1.890 -16.174 1.00 96.69 91 ILE A O 1
ATOM 692 N N . HIS A 1 92 ? 4.006 0.151 -17.088 1.00 97.12 92 HIS A N 1
ATOM 693 C CA . HIS A 1 92 ? 2.751 0.422 -16.391 1.00 97.12 92 HIS A CA 1
ATOM 694 C C . HIS A 1 92 ? 1.664 -0.616 -16.678 1.00 97.12 92 HIS A C 1
ATOM 696 O O . HIS A 1 92 ? 0.848 -0.872 -15.812 1.00 97.12 92 HIS A O 1
ATOM 702 N N . ASN A 1 93 ? 1.616 -1.230 -17.863 1.00 96.56 93 ASN A N 1
ATOM 703 C CA . ASN A 1 93 ? 0.506 -2.129 -18.212 1.00 96.56 93 ASN A CA 1
ATOM 704 C C . ASN A 1 93 ? 0.387 -3.338 -17.274 1.00 96.56 93 ASN A C 1
ATOM 706 O O . ASN A 1 93 ? -0.721 -3.793 -16.999 1.00 96.56 93 ASN A O 1
ATOM 710 N N . ASP A 1 94 ? 1.518 -3.824 -16.761 1.00 96.50 94 ASP A N 1
ATOM 711 C CA . ASP A 1 94 ? 1.575 -5.011 -15.910 1.00 96.50 94 ASP A CA 1
ATOM 712 C C . ASP A 1 94 ? 2.182 -4.735 -14.520 1.00 96.50 94 ASP A C 1
ATOM 714 O O . ASP A 1 94 ? 2.361 -5.662 -13.721 1.00 96.50 94 ASP A O 1
ATOM 718 N N . ASN A 1 95 ? 2.500 -3.469 -14.215 1.00 97.75 95 ASN A N 1
ATOM 719 C CA . ASN A 1 95 ? 3.027 -3.027 -12.923 1.00 97.75 95 ASN A CA 1
ATOM 720 C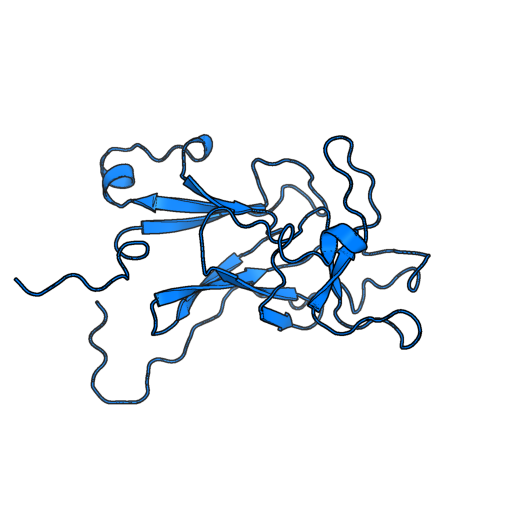 C . ASN A 1 95 ? 2.509 -1.630 -12.533 1.00 97.75 95 ASN A C 1
ATOM 722 O O . ASN A 1 95 ? 2.285 -0.791 -13.401 1.00 97.75 95 ASN A O 1
ATOM 726 N N . PRO A 1 96 ? 2.441 -1.318 -11.232 1.00 97.94 96 PRO A N 1
ATOM 727 C CA . PRO A 1 96 ? 2.585 -2.244 -10.113 1.00 97.94 96 PRO A CA 1
ATOM 728 C C . PRO A 1 96 ? 1.420 -3.232 -10.043 1.00 97.94 96 PRO A C 1
ATOM 730 O O . PRO A 1 96 ? 0.360 -3.007 -10.622 1.00 97.94 96 PRO A O 1
ATOM 733 N N . CYS A 1 97 ? 1.627 -4.352 -9.356 1.00 97.81 97 CYS A N 1
ATOM 734 C CA . CYS A 1 97 ? 0.503 -5.212 -9.015 1.00 97.81 97 CYS A CA 1
ATOM 735 C C . CYS A 1 97 ? -0.421 -4.487 -8.027 1.00 97.81 97 CYS A C 1
ATOM 737 O O . CYS A 1 97 ? 0.046 -3.692 -7.211 1.00 97.81 97 CYS A O 1
ATOM 739 N N . GLU A 1 98 ? -1.714 -4.791 -8.076 1.00 98.56 98 GLU A N 1
ATOM 740 C CA . GLU A 1 98 ? -2.627 -4.382 -7.008 1.00 98.56 98 GLU A CA 1
ATOM 741 C C . GLU A 1 98 ? -2.380 -5.301 -5.804 1.00 98.56 98 GLU A C 1
ATOM 743 O O . GLU A 1 98 ? -2.171 -6.508 -5.968 1.00 98.56 98 GLU A O 1
ATOM 748 N N . GLU A 1 99 ? -2.373 -4.766 -4.589 1.00 98.62 99 GLU A N 1
ATOM 749 C CA . GLU A 1 99 ? -1.905 -5.514 -3.419 1.00 98.62 99 GLU A CA 1
ATOM 750 C C . GLU A 1 99 ? -3.060 -6.058 -2.577 1.00 98.62 99 GLU A C 1
ATOM 752 O O . GLU A 1 99 ? -4.112 -5.433 -2.450 1.00 98.62 99 GLU A O 1
ATOM 757 N N . ILE A 1 100 ? -2.848 -7.223 -1.959 1.00 98.56 100 ILE A N 1
ATOM 758 C CA . ILE A 1 100 ? -3.626 -7.664 -0.798 1.00 98.56 100 ILE A CA 1
ATOM 759 C C . ILE A 1 100 ? -2.709 -7.607 0.417 1.00 98.56 100 ILE A C 1
ATOM 761 O O . ILE A 1 100 ? -1.768 -8.402 0.524 1.00 98.56 100 ILE A O 1
ATOM 765 N N . ASN A 1 101 ? -3.000 -6.706 1.350 1.00 98.56 101 ASN A N 1
ATOM 766 C CA . ASN A 1 101 ? -2.183 -6.482 2.533 1.00 98.56 101 ASN A CA 1
ATOM 767 C C . ASN A 1 101 ? -2.763 -7.192 3.762 1.00 98.56 101 ASN A C 1
ATOM 769 O O . ASN A 1 101 ? -3.975 -7.250 3.973 1.00 98.56 101 ASN A O 1
ATOM 773 N N . GLN A 1 102 ? -1.878 -7.765 4.584 1.00 97.75 102 GLN A N 1
ATOM 774 C CA . GLN A 1 102 ? -2.237 -8.399 5.854 1.00 97.75 102 GLN A CA 1
ATOM 775 C C . GLN A 1 102 ? -1.680 -7.582 7.021 1.00 97.75 102 GLN A C 1
ATOM 777 O O . GLN A 1 102 ? -0.466 -7.523 7.230 1.00 97.75 102 GLN A O 1
ATOM 782 N N . PHE A 1 103 ? -2.563 -7.034 7.851 1.00 97.06 103 PHE A N 1
ATOM 783 C CA . PHE A 1 103 ? -2.179 -6.160 8.952 1.00 97.06 103 PHE A CA 1
ATOM 784 C C . PHE A 1 103 ? -2.079 -6.921 10.278 1.00 97.06 103 PHE A C 1
ATOM 786 O O . PHE A 1 103 ? -3.026 -7.005 11.062 1.00 97.06 103 PHE A O 1
ATOM 793 N N . THR A 1 104 ? -0.899 -7.477 10.558 1.00 90.69 104 THR A N 1
ATOM 794 C CA . THR A 1 104 ? -0.658 -8.281 11.773 1.00 90.69 104 THR A CA 1
ATOM 795 C C . THR A 1 104 ? -0.253 -7.461 13.001 1.00 90.69 104 THR A C 1
ATOM 797 O O . THR A 1 104 ? -0.319 -7.957 14.123 1.00 90.69 104 THR A O 1
ATOM 800 N N . SER A 1 105 ? 0.202 -6.221 12.812 1.00 90.56 105 SER A N 1
ATOM 801 C CA . SER A 1 105 ? 0.673 -5.336 13.885 1.00 90.56 105 SER A CA 1
ATOM 802 C C . SER A 1 105 ? 0.562 -3.868 13.481 1.00 90.56 105 SER A C 1
ATOM 804 O O . SER A 1 105 ? 0.735 -3.553 12.305 1.00 90.56 105 SER A O 1
ATOM 806 N N . ALA A 1 106 ? 0.350 -2.986 14.460 1.00 93.50 106 ALA A N 1
ATOM 807 C CA . ALA A 1 106 ? 0.309 -1.541 14.247 1.00 93.50 106 ALA A CA 1
ATOM 808 C C . ALA A 1 106 ? 1.698 -0.944 13.938 1.00 93.50 106 ALA A C 1
ATOM 810 O O . ALA A 1 106 ? 2.727 -1.529 14.287 1.00 93.50 106 ALA A O 1
ATOM 811 N N . GLY A 1 107 ? 1.711 0.245 13.330 1.00 93.88 107 GLY A N 1
ATOM 812 C CA . GLY A 1 107 ? 2.907 1.053 13.074 1.00 93.88 107 GLY A CA 1
ATOM 813 C C . GLY A 1 107 ? 3.783 0.547 11.927 1.00 93.88 107 GLY A C 1
ATOM 814 O O . GLY A 1 107 ? 4.968 0.863 11.886 1.00 93.88 107 GLY A O 1
ATOM 815 N N . LYS A 1 108 ? 3.236 -0.282 11.031 1.00 96.69 108 LYS A N 1
ATOM 816 C CA . LYS A 1 108 ? 3.964 -0.813 9.871 1.00 96.69 108 LYS A CA 1
ATOM 817 C C . LYS A 1 108 ? 3.772 0.070 8.640 1.00 96.69 108 LYS A C 1
ATOM 819 O O . LYS A 1 108 ? 2.689 0.614 8.437 1.00 96.69 108 LYS A O 1
ATOM 824 N N . PHE A 1 109 ? 4.831 0.167 7.842 1.00 97.44 109 PHE A N 1
ATOM 825 C CA . PHE A 1 109 ? 4.880 0.895 6.580 1.00 97.44 109 PHE A CA 1
ATOM 826 C C . PHE A 1 109 ? 4.836 -0.091 5.407 1.00 97.44 109 PHE A C 1
ATOM 828 O O . PHE A 1 109 ? 5.551 -1.090 5.452 1.00 97.44 109 PHE A O 1
ATOM 835 N N . TYR A 1 110 ? 4.012 0.171 4.392 1.00 97.94 110 TYR A N 1
ATOM 836 C CA . TYR A 1 110 ? 3.735 -0.752 3.276 1.00 97.94 110 TYR A CA 1
ATOM 837 C C . TYR A 1 110 ? 4.342 -0.318 1.933 1.00 97.94 110 TYR A C 1
ATOM 839 O O . TYR A 1 110 ? 4.204 -1.011 0.931 1.00 97.94 110 TYR A O 1
ATOM 847 N N . GLY A 1 111 ? 5.108 0.776 1.925 1.00 96.94 111 GLY A N 1
ATOM 848 C CA . GLY A 1 111 ? 6.000 1.109 0.816 1.00 96.94 111 GLY A CA 1
ATOM 849 C C . GLY A 1 111 ? 5.632 2.384 0.075 1.00 96.94 111 GLY A C 1
ATOM 850 O O . GLY A 1 111 ? 6.531 3.162 -0.244 1.00 96.94 111 GLY A O 1
ATOM 851 N N . TYR A 1 112 ? 4.350 2.662 -0.162 1.00 97.94 112 TYR A N 1
ATOM 852 C CA . TYR A 1 112 ? 3.951 3.861 -0.902 1.00 97.94 112 TYR A CA 1
ATOM 853 C C . TYR A 1 112 ? 4.368 5.161 -0.172 1.00 97.94 112 TYR A C 1
ATOM 855 O O . TYR A 1 112 ? 4.265 5.232 1.052 1.00 97.94 112 TYR A O 1
ATOM 863 N N . PRO A 1 113 ? 4.807 6.223 -0.877 1.00 96.88 113 PRO A N 1
ATOM 864 C CA . PRO A 1 113 ? 5.012 6.326 -2.328 1.00 96.88 113 PRO A CA 1
ATOM 865 C C . PRO A 1 113 ? 6.426 5.946 -2.781 1.00 96.88 113 PRO A C 1
ATOM 867 O O . PRO A 1 113 ? 6.791 6.183 -3.930 1.00 96.88 113 PRO A O 1
ATOM 870 N N . TYR A 1 114 ? 7.247 5.425 -1.873 1.00 97.12 114 TYR A N 1
ATOM 871 C CA . TYR A 1 114 ? 8.661 5.169 -2.117 1.00 97.12 114 TYR A CA 1
ATOM 872 C C . TYR A 1 114 ? 8.911 3.833 -2.811 1.00 97.12 114 TYR A C 1
ATOM 874 O O . TYR A 1 114 ? 9.906 3.694 -3.517 1.00 97.12 114 TYR A O 1
ATOM 882 N N . CYS A 1 115 ? 8.014 2.869 -2.620 1.00 97.69 115 CYS A N 1
ATOM 883 C CA . CYS A 1 115 ? 8.118 1.514 -3.129 1.00 97.69 115 CYS A CA 1
ATOM 884 C C . CYS A 1 115 ? 6.836 1.088 -3.849 1.00 97.69 115 CYS A C 1
ATOM 886 O O . CYS A 1 115 ? 5.750 1.585 -3.551 1.00 97.69 115 CYS A O 1
ATOM 888 N N . PHE A 1 116 ? 6.970 0.144 -4.778 1.00 97.69 116 PHE A N 1
ATOM 889 C CA . PHE A 1 116 ? 5.863 -0.498 -5.480 1.00 97.69 116 PHE A CA 1
ATOM 890 C C . PHE A 1 116 ? 6.096 -2.005 -5.601 1.00 97.69 116 PHE A C 1
ATOM 892 O O . PHE A 1 116 ? 7.245 -2.449 -5.655 1.00 97.69 116 PHE A O 1
ATOM 899 N N . SER A 1 117 ? 5.024 -2.792 -5.696 1.00 98.12 117 SER A N 1
ATOM 900 C CA . SER A 1 117 ? 5.110 -4.247 -5.859 1.00 98.12 117 SER A CA 1
ATOM 901 C C . SER A 1 117 ? 5.128 -4.689 -7.323 1.00 98.12 117 SER A C 1
ATOM 903 O O . SER A 1 117 ? 4.279 -4.303 -8.126 1.00 98.12 117 SER A O 1
ATOM 905 N N . GLU A 1 118 ? 6.082 -5.554 -7.664 1.00 97.31 118 GLU A N 1
ATOM 906 C CA . GLU A 1 118 ? 6.206 -6.199 -8.975 1.00 97.31 118 GLU A CA 1
ATOM 907 C C . GLU A 1 118 ? 4.988 -7.083 -9.286 1.00 97.31 118 GLU A C 1
ATOM 909 O O . GLU A 1 118 ? 4.670 -8.011 -8.533 1.00 97.31 118 GLU A O 1
ATOM 914 N N . GLY A 1 119 ? 4.344 -6.827 -10.427 1.00 96.94 119 GLY A N 1
ATOM 915 C CA . GLY A 1 119 ? 3.300 -7.660 -11.021 1.00 96.94 119 GLY A CA 1
ATOM 916 C C . GLY A 1 119 ? 3.866 -8.607 -12.071 1.00 96.94 119 GLY A C 1
ATOM 917 O O . GLY A 1 119 ? 3.928 -9.819 -11.845 1.00 96.94 119 GLY A O 1
ATOM 918 N N . ILE A 1 120 ? 4.275 -8.076 -13.221 1.00 95.19 120 ILE A N 1
ATOM 919 C CA . ILE A 1 120 ? 4.989 -8.835 -14.255 1.00 95.19 120 ILE A CA 1
ATOM 920 C C . ILE A 1 120 ? 6.107 -7.959 -14.805 1.00 95.19 120 ILE A C 1
ATOM 922 O O . ILE A 1 120 ? 5.854 -7.013 -15.539 1.00 95.19 120 ILE A O 1
ATOM 926 N N . LEU A 1 121 ? 7.351 -8.286 -14.474 1.00 94.00 121 LEU A N 1
ATOM 927 C CA . LEU A 1 121 ? 8.518 -7.704 -15.129 1.00 94.00 121 LEU A CA 1
ATOM 928 C C . LEU A 1 121 ? 9.102 -8.701 -16.123 1.00 94.00 121 LEU A C 1
ATOM 930 O O . LEU A 1 121 ? 9.128 -9.907 -15.864 1.00 94.00 121 LEU A O 1
ATOM 934 N N . ASP A 1 122 ? 9.591 -8.187 -17.250 1.00 85.25 122 ASP A N 1
ATOM 935 C CA . ASP A 1 122 ? 10.244 -8.999 -18.270 1.00 85.25 122 ASP A CA 1
ATOM 936 C C . ASP A 1 122 ? 11.370 -9.848 -17.665 1.00 85.25 122 ASP A C 1
ATOM 938 O O . ASP A 1 122 ? 12.101 -9.420 -16.764 1.00 85.25 122 ASP A O 1
ATOM 942 N N . ASN A 1 123 ? 11.537 -11.058 -18.211 1.00 73.06 123 ASN A 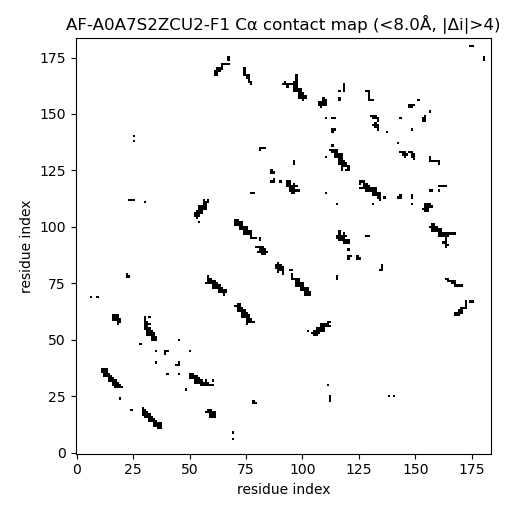N 1
ATOM 943 C CA . ASN A 1 123 ? 12.382 -12.139 -17.680 1.00 73.06 123 ASN A CA 1
ATOM 944 C C . ASN A 1 123 ? 13.883 -11.797 -17.495 1.00 73.06 123 ASN A C 1
ATOM 946 O O . ASN A 1 123 ? 14.646 -12.649 -17.046 1.00 73.06 123 ASN A O 1
ATOM 950 N N . GLY A 1 124 ? 14.331 -10.585 -17.836 1.00 82.88 124 GLY A N 1
ATOM 951 C CA . GLY A 1 124 ? 15.689 -10.094 -17.578 1.00 82.88 124 GLY A CA 1
ATOM 952 C C . GLY A 1 124 ? 15.849 -9.253 -16.305 1.00 82.88 124 GLY A C 1
ATOM 953 O O . GLY A 1 124 ? 16.970 -9.136 -15.812 1.00 82.88 124 GLY A O 1
ATOM 954 N N . PHE A 1 125 ? 14.763 -8.690 -15.766 1.00 89.44 125 PHE A N 1
ATOM 955 C CA . PHE A 1 125 ? 14.808 -7.747 -14.637 1.00 89.44 125 PHE A CA 1
ATOM 956 C C . PHE A 1 125 ? 13.986 -8.199 -13.431 1.00 89.44 125 PHE A C 1
ATOM 958 O O . PHE A 1 125 ? 14.338 -7.862 -12.298 1.00 89.44 125 PHE A O 1
ATOM 965 N N . GLY A 1 126 ? 12.923 -8.975 -13.665 1.00 91.94 126 GLY A N 1
ATOM 966 C CA . GLY A 1 126 ? 12.011 -9.415 -12.617 1.00 91.94 126 GLY A CA 1
ATOM 967 C C . GLY A 1 126 ? 12.703 -10.183 -11.493 1.00 91.94 126 GLY A C 1
ATOM 968 O O . GLY A 1 126 ? 13.579 -11.025 -11.716 1.00 91.94 126 GLY A O 1
ATOM 969 N N . LYS A 1 127 ? 12.293 -9.893 -10.259 1.00 94.50 127 LYS A N 1
ATOM 970 C CA . LYS A 1 127 ? 12.708 -10.622 -9.052 1.00 94.50 127 LYS A CA 1
ATOM 971 C C . LYS A 1 127 ? 11.592 -11.516 -8.513 1.00 94.50 127 LYS A C 1
ATOM 973 O O . LYS A 1 127 ? 11.812 -12.246 -7.547 1.00 94.50 127 LYS A O 1
ATOM 978 N N . GLY A 1 128 ? 10.437 -11.513 -9.173 1.00 93.81 128 GLY A N 1
ATOM 979 C CA . GLY A 1 128 ? 9.267 -12.304 -8.836 1.00 93.81 128 GLY A CA 1
ATOM 980 C C . GLY A 1 128 ? 8.158 -11.439 -8.251 1.00 93.81 128 GLY A C 1
ATOM 981 O O . GLY A 1 128 ? 8.417 -10.441 -7.574 1.00 93.81 128 GLY A O 1
ATOM 982 N N . LYS A 1 129 ? 6.914 -11.872 -8.486 1.00 94.56 129 LYS A N 1
ATOM 983 C CA . LYS A 1 129 ? 5.693 -11.210 -8.004 1.00 94.56 129 LYS A CA 1
ATOM 984 C C . LYS A 1 129 ? 5.794 -10.836 -6.528 1.00 94.56 129 LYS A C 1
ATOM 986 O O . LYS A 1 129 ? 6.290 -11.636 -5.736 1.00 94.56 129 LYS A O 1
ATOM 991 N N . MET A 1 130 ? 5.265 -9.666 -6.173 1.00 95.62 130 MET A N 1
ATOM 992 C CA . MET A 1 130 ? 5.301 -9.078 -4.821 1.00 95.62 130 MET A CA 1
ATOM 993 C C . MET A 1 130 ? 6.688 -8.611 -4.361 1.00 95.62 130 MET A C 1
ATOM 995 O O . MET A 1 130 ? 6.824 -8.106 -3.244 1.00 95.62 130 MET A O 1
ATOM 999 N N . THR A 1 131 ? 7.738 -8.747 -5.179 1.00 96.62 131 THR A N 1
ATOM 1000 C CA . THR A 1 131 ? 8.995 -8.067 -4.866 1.00 96.62 131 THR A CA 1
ATOM 1001 C C . THR A 1 131 ? 8.756 -6.570 -4.915 1.00 96.62 131 THR A C 1
ATOM 1003 O O . THR A 1 131 ? 8.279 -6.056 -5.921 1.00 96.62 131 THR A O 1
ATOM 1006 N N . GLN A 1 132 ? 9.106 -5.876 -3.836 1.00 97.50 132 GLN A N 1
ATOM 1007 C CA . GLN A 1 132 ? 9.033 -4.428 -3.804 1.00 97.50 132 GLN A CA 1
ATOM 1008 C C . GLN A 1 132 ? 10.289 -3.785 -4.396 1.00 97.50 132 GLN A C 1
ATOM 1010 O O . GLN A 1 132 ? 11.417 -4.234 -4.166 1.00 97.50 132 GLN A O 1
ATOM 1015 N N . TRP A 1 133 ? 10.066 -2.742 -5.183 1.00 97.31 133 TRP A N 1
ATOM 1016 C CA . TRP A 1 133 ? 11.059 -1.968 -5.921 1.00 97.31 133 TRP A CA 1
ATOM 1017 C C . TRP A 1 133 ? 10.886 -0.490 -5.601 1.00 97.31 133 TRP A C 1
ATOM 1019 O O . TRP A 1 133 ? 9.771 -0.057 -5.321 1.00 97.31 133 TRP A O 1
ATOM 1029 N N . ALA A 1 134 ? 11.965 0.288 -5.671 1.00 97.19 134 ALA A N 1
ATOM 1030 C CA . ALA A 1 134 ? 11.867 1.728 -5.484 1.00 97.19 134 ALA A CA 1
ATOM 1031 C C . ALA A 1 134 ? 11.094 2.378 -6.636 1.00 97.19 134 ALA A C 1
ATOM 1033 O O . ALA A 1 134 ? 11.310 2.063 -7.813 1.00 97.19 134 ALA A O 1
ATOM 1034 N N . TRP A 1 135 ? 10.209 3.306 -6.284 1.00 96.44 135 TRP A N 1
ATOM 1035 C CA . TRP A 1 135 ? 9.536 4.178 -7.231 1.00 96.44 135 TRP A CA 1
ATOM 1036 C C . TRP A 1 135 ? 10.552 5.159 -7.850 1.00 96.44 135 TRP A C 1
ATOM 1038 O O . TRP A 1 135 ? 11.399 5.690 -7.131 1.00 96.44 135 TRP A O 1
ATOM 1048 N N . PRO A 1 136 ? 10.487 5.450 -9.163 1.00 93.38 136 PRO A N 1
ATOM 1049 C CA . PRO A 1 136 ? 11.502 6.238 -9.877 1.00 93.38 136 PRO A CA 1
ATOM 1050 C C . PRO A 1 136 ? 11.527 7.744 -9.540 1.00 93.38 136 PRO A C 1
ATOM 1052 O O . PRO A 1 136 ? 12.294 8.491 -10.145 1.00 93.38 136 PRO A O 1
ATOM 1055 N N . ALA A 1 137 ? 10.695 8.223 -8.610 1.00 86.31 137 ALA A N 1
ATOM 1056 C CA . ALA A 1 137 ? 10.648 9.637 -8.243 1.00 86.31 137 ALA A CA 1
ATOM 1057 C C . ALA A 1 137 ? 11.587 9.962 -7.076 1.00 86.31 137 ALA A C 1
ATOM 1059 O O . ALA A 1 137 ? 11.706 9.212 -6.110 1.00 86.31 137 ALA A O 1
ATOM 1060 N N . THR A 1 138 ? 12.205 11.140 -7.140 1.00 81.56 138 THR A N 1
ATOM 1061 C CA . THR A 1 138 ? 13.015 11.677 -6.046 1.00 81.56 138 THR A CA 1
ATOM 1062 C C . THR A 1 138 ? 12.135 12.481 -5.100 1.00 81.56 138 THR A C 1
ATOM 1064 O O . THR A 1 138 ? 11.508 13.455 -5.522 1.00 81.56 138 THR A O 1
ATOM 1067 N N . PHE A 1 139 ? 12.133 12.128 -3.814 1.00 84.50 139 PHE A N 1
ATOM 1068 C CA . PHE A 1 139 ? 11.410 12.878 -2.790 1.00 84.50 139 PHE A CA 1
ATOM 1069 C C . PHE A 1 139 ? 12.391 13.597 -1.851 1.00 84.50 139 PHE A C 1
ATOM 1071 O O . PHE A 1 139 ? 13.381 12.996 -1.434 1.00 84.50 139 PHE A O 1
ATOM 1078 N N . PRO A 1 140 ? 12.149 14.874 -1.498 1.00 77.88 140 PRO A N 1
ATOM 1079 C CA . PRO A 1 140 ? 13.046 15.626 -0.618 1.00 77.88 140 PRO A CA 1
ATOM 1080 C C . PRO A 1 140 ? 13.143 15.073 0.808 1.00 77.88 140 PRO A C 1
ATOM 1082 O O . PRO A 1 140 ? 14.174 15.243 1.452 1.00 77.88 140 PRO A O 1
ATOM 1085 N N . GLU A 1 141 ? 12.070 14.457 1.311 1.00 74.00 141 GLU A N 1
ATOM 1086 C CA . GLU A 1 141 ? 11.979 14.032 2.715 1.00 74.00 141 GLU A CA 1
ATOM 1087 C C . GLU A 1 141 ? 12.547 12.632 2.967 1.00 74.00 141 GLU A C 1
ATOM 1089 O O . GLU A 1 141 ? 13.061 12.367 4.052 1.00 74.00 141 GLU A O 1
ATOM 1094 N N . ALA A 1 142 ? 12.492 11.747 1.970 1.00 78.62 142 ALA A N 1
ATOM 1095 C CA . ALA A 1 142 ? 13.053 10.405 2.051 1.00 78.62 142 ALA A CA 1
ATOM 1096 C C . ALA A 1 142 ? 13.342 9.846 0.654 1.00 78.62 142 ALA A C 1
ATOM 1098 O O . ALA A 1 142 ? 12.563 10.027 -0.277 1.00 78.62 142 ALA A O 1
ATOM 1099 N N . SER A 1 143 ? 14.438 9.107 0.515 1.00 80.50 143 SER A N 1
ATOM 1100 C CA . SER A 1 143 ? 14.730 8.325 -0.686 1.00 80.50 143 SER A CA 1
ATOM 1101 C C . SER A 1 143 ? 14.862 6.864 -0.295 1.00 80.50 143 SER A C 1
ATOM 1103 O O . SER A 1 143 ? 15.720 6.542 0.526 1.00 80.50 143 SER A O 1
ATOM 1105 N N . PHE A 1 144 ? 14.048 5.994 -0.885 1.00 93.88 144 PHE A N 1
ATOM 1106 C CA . PHE A 1 144 ? 14.241 4.555 -0.760 1.00 93.88 144 PHE A CA 1
ATOM 1107 C C . PHE A 1 144 ? 15.003 4.055 -1.973 1.00 93.88 144 PHE A C 1
ATOM 1109 O O . PHE A 1 144 ? 14.709 4.415 -3.114 1.00 93.88 144 PHE A O 1
ATOM 1116 N N . THR A 1 145 ? 15.984 3.207 -1.715 1.00 96.00 145 THR A N 1
ATOM 1117 C CA . THR A 1 145 ? 16.599 2.380 -2.737 1.00 96.00 145 THR A CA 1
ATOM 1118 C C . THR A 1 145 ? 15.798 1.097 -2.929 1.00 96.00 145 THR A C 1
ATOM 1120 O O . THR A 1 145 ? 14.984 0.680 -2.106 1.00 96.00 145 THR A O 1
ATOM 1123 N N . ASP A 1 146 ? 16.095 0.414 -4.023 1.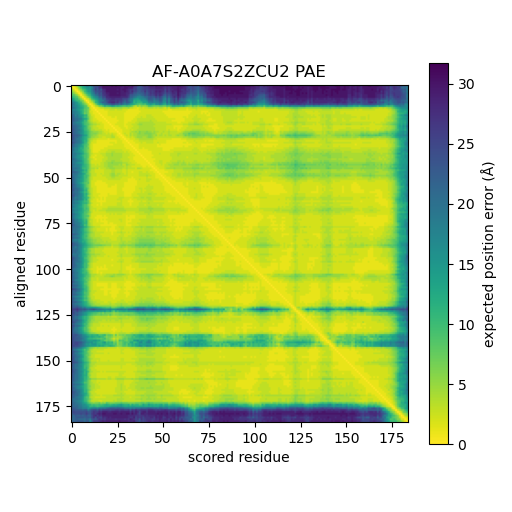00 96.88 146 ASP A N 1
ATOM 1124 C CA . ASP A 1 146 ? 15.656 -0.950 -4.282 1.00 96.88 146 ASP A CA 1
ATOM 1125 C C . ASP A 1 146 ? 16.018 -1.942 -3.159 1.00 96.88 146 ASP A C 1
ATOM 1127 O O . ASP A 1 146 ? 15.380 -2.983 -3.026 1.00 96.88 146 ASP A O 1
ATOM 1131 N N . GLU A 1 147 ? 17.074 -1.676 -2.390 1.00 97.12 147 GLU A N 1
ATOM 1132 C CA . GLU A 1 147 ? 17.451 -2.488 -1.231 1.00 97.12 147 GLU A CA 1
ATOM 1133 C C . GLU A 1 147 ? 16.549 -2.179 -0.033 1.00 97.12 147 GLU A C 1
ATOM 1135 O O . GLU A 1 147 ? 16.022 -3.108 0.579 1.00 97.12 147 GLU A O 1
ATOM 1140 N N . ASP A 1 148 ? 16.277 -0.897 0.224 1.00 97.38 148 ASP A N 1
ATOM 1141 C CA . ASP A 1 148 ? 15.377 -0.463 1.298 1.00 97.38 148 ASP A CA 1
ATOM 1142 C C . ASP A 1 148 ? 13.962 -1.013 1.097 1.00 97.38 148 ASP A C 1
ATOM 1144 O O . ASP A 1 148 ? 13.379 -1.574 2.022 1.00 97.38 148 ASP A O 1
ATOM 1148 N N . CYS A 1 149 ? 13.437 -0.946 -0.131 1.00 97.88 149 CYS A N 1
ATOM 1149 C CA . CYS A 1 149 ? 12.119 -1.492 -0.465 1.00 97.88 149 CYS A CA 1
ATOM 1150 C C . CYS A 1 149 ? 12.035 -3.015 -0.304 1.00 97.88 149 CYS A C 1
ATOM 1152 O O . CYS A 1 149 ? 10.958 -3.562 -0.081 1.00 97.88 149 CYS A O 1
ATOM 1154 N N . ARG A 1 150 ? 13.160 -3.731 -0.404 1.00 97.38 150 ARG A N 1
ATOM 1155 C CA . ARG A 1 150 ? 13.201 -5.189 -0.206 1.00 97.38 150 ARG A CA 1
ATOM 1156 C C . ARG A 1 150 ? 13.469 -5.581 1.242 1.00 97.38 150 ARG A C 1
ATOM 1158 O O . ARG A 1 150 ? 13.341 -6.764 1.561 1.00 97.38 150 ARG A O 1
ATOM 1165 N N . ASN A 1 151 ? 13.831 -4.632 2.101 1.00 97.56 151 ASN A N 1
ATOM 1166 C CA . ASN A 1 151 ? 14.073 -4.881 3.509 1.00 97.56 151 ASN A CA 1
ATOM 1167 C C . ASN A 1 151 ? 12.743 -4.956 4.275 1.00 97.56 151 ASN A C 1
ATOM 1169 O O . ASN A 1 151 ? 12.113 -3.937 4.551 1.00 97.56 151 ASN A O 1
ATOM 1173 N N . GLU A 1 152 ? 12.346 -6.164 4.679 1.00 94.38 152 GLU A N 1
ATOM 1174 C CA . GLU A 1 152 ? 11.090 -6.406 5.406 1.00 94.38 152 GLU A CA 1
ATOM 1175 C C . GLU A 1 152 ? 11.045 -5.793 6.820 1.00 94.38 152 GLU A C 1
ATOM 1177 O O . GLU A 1 152 ? 9.975 -5.725 7.434 1.00 94.38 152 GLU A O 1
ATOM 1182 N N . GLU A 1 153 ? 12.181 -5.326 7.347 1.00 95.12 153 GLU A N 1
ATOM 1183 C CA . GLU A 1 153 ? 12.215 -4.539 8.582 1.00 95.12 153 GLU A CA 1
ATOM 1184 C C . GLU A 1 153 ? 11.742 -3.095 8.360 1.00 95.12 153 GLU A C 1
ATOM 1186 O O . GLU A 1 153 ? 11.185 -2.491 9.280 1.00 95.12 153 GLU A O 1
ATOM 1191 N N . LEU A 1 154 ? 11.930 -2.562 7.146 1.00 96.31 154 LEU A N 1
ATOM 1192 C CA . LEU A 1 154 ? 11.548 -1.204 6.753 1.00 96.31 154 LEU A CA 1
ATOM 1193 C C . LEU A 1 154 ? 10.189 -1.172 6.052 1.00 96.31 154 LEU A C 1
ATOM 1195 O O . LEU A 1 154 ? 9.362 -0.314 6.359 1.00 96.31 154 LEU A O 1
ATOM 1199 N N . VAL A 1 155 ? 9.961 -2.105 5.124 1.00 97.56 155 VAL A N 1
ATOM 1200 C CA . VAL A 1 155 ? 8.792 -2.114 4.244 1.00 97.56 155 VAL A CA 1
ATOM 1201 C C . VAL A 1 155 ? 8.089 -3.459 4.298 1.00 97.56 155 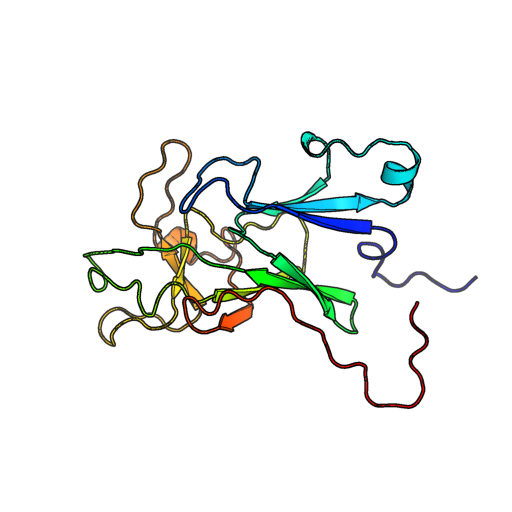VAL A C 1
ATOM 1203 O O . VAL A 1 155 ? 8.650 -4.509 3.978 1.00 97.56 155 VAL A O 1
ATOM 1206 N N . LYS A 1 156 ? 6.825 -3.441 4.714 1.00 97.69 156 LYS A N 1
ATOM 1207 C CA . LYS A 1 156 ? 6.006 -4.639 4.782 1.00 97.69 156 LYS A CA 1
ATOM 1208 C C . LYS A 1 156 ? 5.538 -5.010 3.380 1.00 97.69 156 LYS A C 1
ATOM 1210 O O . LYS A 1 156 ? 4.790 -4.274 2.756 1.00 97.69 156 LYS A O 1
ATOM 1215 N N . ARG A 1 157 ? 5.955 -6.188 2.922 1.00 96.88 157 ARG A N 1
ATOM 1216 C CA . ARG A 1 157 ? 5.498 -6.758 1.653 1.00 96.88 157 ARG A CA 1
ATOM 1217 C C . ARG A 1 157 ? 4.017 -7.137 1.687 1.00 96.88 157 ARG A C 1
ATOM 1219 O O . ARG A 1 157 ? 3.552 -7.607 2.738 1.00 96.88 157 ARG A O 1
ATOM 1226 N N . PRO A 1 158 ? 3.321 -7.042 0.541 1.00 97.69 158 PRO A N 1
ATOM 1227 C CA . PRO A 1 158 ? 1.959 -7.528 0.435 1.00 97.69 158 PRO A CA 1
ATOM 1228 C C . PRO A 1 158 ? 1.906 -9.049 0.562 1.00 97.69 158 PRO A C 1
ATOM 1230 O O . PRO A 1 158 ? 2.872 -9.762 0.279 1.00 97.69 158 PRO A O 1
ATOM 1233 N N . ALA A 1 159 ? 0.758 -9.559 0.999 1.00 97.56 159 ALA A N 1
ATOM 1234 C CA . ALA A 1 159 ? 0.528 -10.994 1.118 1.00 97.56 159 ALA A CA 1
ATOM 1235 C C . ALA A 1 159 ? 0.248 -11.640 -0.246 1.00 97.56 159 ALA A C 1
ATOM 1237 O O . ALA A 1 159 ? 0.609 -12.798 -0.456 1.00 97.56 159 ALA A O 1
ATOM 1238 N N . TYR A 1 160 ? -0.397 -10.899 -1.154 1.00 97.81 160 TYR A N 1
ATOM 1239 C CA . TYR A 1 160 ? -0.689 -11.336 -2.518 1.00 97.81 160 TYR A CA 1
ATOM 1240 C C . TYR A 1 160 ? -0.628 -10.167 -3.506 1.00 97.81 160 TYR A C 1
ATOM 1242 O O . TYR A 1 160 ? -0.867 -9.021 -3.136 1.00 97.81 160 TYR A O 1
ATOM 1250 N N . CYS A 1 161 ? -0.377 -10.498 -4.775 1.00 96.38 161 CYS A N 1
ATOM 1251 C CA . CYS A 1 161 ? -0.537 -9.599 -5.915 1.00 96.38 161 CYS A CA 1
ATOM 1252 C C . CYS A 1 161 ? -1.768 -10.000 -6.733 1.00 96.38 161 CYS A C 1
ATOM 1254 O O . CYS A 1 161 ? -1.891 -11.150 -7.170 1.00 96.38 161 CYS A O 1
ATOM 1256 N N . LEU A 1 162 ? -2.622 -9.027 -7.004 1.00 98.06 162 LEU A N 1
ATOM 1257 C CA . LEU A 1 162 ? -3.632 -9.049 -8.050 1.00 98.06 162 LEU A CA 1
ATOM 1258 C C . LEU A 1 162 ? -3.055 -8.388 -9.321 1.00 98.06 162 LEU A C 1
ATOM 1260 O O . LEU A 1 162 ? -2.050 -7.675 -9.244 1.00 98.06 162 LEU A O 1
ATOM 1264 N N . PRO A 1 163 ? -3.617 -8.646 -10.514 1.00 97.94 163 PRO A N 1
ATOM 1265 C CA . PRO A 1 163 ? -3.112 -8.024 -11.736 1.00 97.94 163 PRO A CA 1
ATOM 1266 C C . PRO A 1 163 ? -3.211 -6.495 -11.678 1.00 97.94 163 PRO A C 1
ATOM 1268 O O . PRO A 1 163 ? -4.134 -5.965 -11.063 1.00 97.94 163 PRO A O 1
ATOM 1271 N N . ALA A 1 164 ? -2.264 -5.814 -12.324 1.00 98.00 164 ALA A N 1
ATOM 1272 C CA . ALA A 1 164 ? -2.200 -4.357 -12.366 1.00 98.00 164 ALA A CA 1
ATOM 1273 C C . ALA A 1 164 ? -3.511 -3.744 -12.889 1.00 98.00 164 ALA A C 1
ATOM 1275 O O . ALA A 1 164 ? -4.145 -4.294 -13.797 1.00 98.00 164 ALA A O 1
ATOM 1276 N N . HIS A 1 165 ? -3.905 -2.603 -12.320 1.00 97.56 165 HIS A N 1
ATOM 1277 C CA . HIS A 1 165 ? -5.066 -1.796 -12.732 1.00 97.56 165 HIS A CA 1
ATOM 1278 C C . HIS A 1 165 ? -6.426 -2.489 -12.623 1.00 97.56 165 HIS A C 1
ATOM 1280 O O . HIS A 1 165 ? -7.402 -2.063 -13.244 1.00 97.56 165 HIS A O 1
ATOM 1286 N N . TRP A 1 166 ? -6.522 -3.565 -11.838 1.00 97.94 166 TRP A N 1
ATOM 1287 C CA . TRP A 1 166 ? -7.810 -4.185 -11.520 1.00 97.94 166 TRP A CA 1
ATOM 1288 C C . TRP A 1 166 ? -8.664 -3.333 -10.583 1.00 97.94 166 TRP A C 1
ATOM 1290 O O . TRP A 1 166 ? -9.872 -3.565 -10.512 1.00 97.94 166 TRP A O 1
ATOM 1300 N N . ALA A 1 167 ? -8.057 -2.364 -9.892 1.00 97.62 167 ALA A N 1
ATOM 1301 C CA . ALA A 1 167 ? -8.727 -1.417 -9.015 1.00 97.62 167 ALA A CA 1
ATOM 1302 C C . ALA A 1 167 ? -9.675 -2.088 -7.994 1.00 97.62 167 ALA A C 1
ATOM 1304 O O . ALA A 1 167 ? -10.892 -1.860 -8.017 1.00 97.62 167 ALA A O 1
ATOM 1305 N N . PRO A 1 168 ? -9.168 -2.975 -7.111 1.00 97.62 168 PRO A N 1
ATOM 1306 C CA . PRO A 1 168 ? -10.013 -3.675 -6.151 1.00 97.62 168 PRO A CA 1
ATOM 1307 C C . PRO A 1 168 ? -10.607 -2.693 -5.129 1.00 97.62 168 PRO A C 1
ATOM 1309 O O . PRO A 1 168 ? -9.894 -1.932 -4.483 1.00 97.62 168 PRO A O 1
ATOM 1312 N N . LEU A 1 169 ? -11.932 -2.720 -4.953 1.00 97.81 169 LEU A N 1
ATOM 1313 C CA . LEU A 1 169 ? -12.647 -1.805 -4.041 1.00 97.81 169 LEU A CA 1
ATOM 1314 C C . LEU A 1 169 ? -13.211 -2.498 -2.796 1.00 97.81 169 LEU A C 1
ATOM 1316 O O . LEU A 1 169 ? -13.740 -1.849 -1.898 1.00 97.81 169 LEU A O 1
ATOM 1320 N N . GLY A 1 170 ? -13.149 -3.826 -2.747 1.00 95.50 170 GLY A N 1
ATOM 1321 C CA . GLY A 1 170 ? -13.749 -4.602 -1.675 1.00 95.50 170 GLY A CA 1
ATOM 1322 C C . GLY A 1 170 ? -13.577 -6.096 -1.881 1.00 95.50 170 GLY A C 1
ATOM 1323 O O . GLY A 1 170 ? -13.413 -6.583 -2.998 1.00 95.50 170 GLY A O 1
ATOM 1324 N N . PHE A 1 171 ? -13.637 -6.823 -0.777 1.00 96.19 171 PHE A N 1
ATOM 1325 C CA . PHE A 1 171 ? -13.654 -8.276 -0.733 1.00 96.19 171 PHE A CA 1
ATOM 1326 C C . PHE A 1 171 ? -14.371 -8.707 0.547 1.00 96.19 171 PHE A C 1
ATOM 1328 O O . PHE A 1 171 ? -14.596 -7.906 1.455 1.00 96.19 171 PHE A O 1
ATOM 1335 N N . ALA A 1 172 ? -14.727 -9.982 0.624 1.00 94.25 172 ALA A N 1
ATOM 1336 C CA . ALA A 1 172 ? -15.263 -10.578 1.835 1.00 94.25 172 ALA A CA 1
ATOM 1337 C C . ALA A 1 172 ? -14.707 -11.989 1.986 1.00 94.25 172 ALA A C 1
ATOM 1339 O O . ALA A 1 172 ? -14.554 -12.719 1.003 1.00 94.25 172 ALA A O 1
ATOM 1340 N N . PHE A 1 173 ? -14.431 -12.387 3.223 1.00 92.88 173 PHE A N 1
ATOM 1341 C CA . PHE A 1 173 ? -14.162 -13.783 3.527 1.00 92.88 173 PHE A CA 1
ATOM 1342 C C . PHE A 1 173 ? -15.479 -14.551 3.573 1.00 92.88 173 PHE A C 1
ATOM 1344 O O . PHE A 1 173 ? -16.475 -14.070 4.115 1.00 92.88 173 PHE A O 1
ATOM 1351 N N . GLN A 1 174 ? -15.482 -15.760 3.015 1.00 89.38 174 GLN A N 1
ATOM 1352 C CA . GLN A 1 174 ? -16.608 -16.663 3.211 1.00 89.38 174 GLN A CA 1
ATOM 1353 C C . GLN A 1 174 ? -16.730 -17.003 4.703 1.00 89.38 174 GLN A C 1
ATOM 1355 O O . GLN A 1 174 ? -15.705 -17.257 5.348 1.00 89.38 174 GLN A O 1
ATOM 1360 N N . PRO A 1 175 ? -17.955 -17.045 5.255 1.00 79.75 175 PRO A N 1
ATOM 1361 C CA . PRO A 1 175 ? -18.171 -17.590 6.584 1.00 79.75 175 PRO A CA 1
ATOM 1362 C C . PRO A 1 175 ? -17.632 -19.027 6.655 1.00 79.75 175 PRO A C 1
ATOM 1364 O O . PRO A 1 175 ? -17.673 -19.743 5.646 1.00 79.75 175 PRO A O 1
ATOM 1367 N N . PRO A 1 176 ? -17.150 -19.480 7.824 1.00 76.12 176 PRO A N 1
ATOM 1368 C CA . PRO A 1 176 ? -16.868 -20.894 8.034 1.00 76.12 176 PRO A CA 1
ATOM 1369 C C . PRO A 1 176 ? -18.089 -21.729 7.622 1.00 76.12 176 PRO A C 1
ATOM 1371 O O . PRO A 1 176 ? -19.214 -21.405 7.993 1.00 76.12 176 PRO A O 1
ATOM 1374 N N . SER A 1 177 ? -17.893 -22.785 6.832 1.00 69.81 177 SER A N 1
ATOM 1375 C CA . SER A 1 177 ? -18.993 -23.684 6.472 1.00 69.81 177 SER A CA 1
ATOM 1376 C C . SER A 1 177 ? -19.316 -24.598 7.660 1.00 69.81 177 SER A C 1
ATOM 1378 O O . SER A 1 177 ? -18.550 -25.500 7.989 1.00 69.81 177 SER A O 1
ATOM 1380 N N . GLY A 1 178 ? -20.445 -24.331 8.317 1.00 57.94 178 GLY A N 1
ATOM 1381 C CA . GLY A 1 178 ? -20.999 -25.099 9.436 1.00 57.94 178 GLY A CA 1
ATOM 1382 C C . GLY A 1 178 ? -22.093 -24.293 10.142 1.00 57.94 178 GLY A C 1
ATOM 1383 O O . GLY A 1 178 ? -21.978 -23.074 10.224 1.00 57.94 178 GLY A O 1
ATOM 1384 N N . ASP A 1 179 ? -23.147 -24.954 10.621 1.00 56.28 179 ASP A N 1
ATOM 1385 C CA . ASP A 1 179 ? -24.391 -24.360 11.156 1.00 56.28 179 ASP A CA 1
ATOM 1386 C C . ASP A 1 179 ? -24.247 -23.514 12.446 1.00 56.28 179 ASP A C 1
ATOM 1388 O O . ASP A 1 179 ? -25.246 -23.175 13.071 1.00 56.28 179 ASP A O 1
ATOM 1392 N N . ASP A 1 180 ? -23.038 -23.103 12.827 1.00 55.44 180 ASP A N 1
ATOM 1393 C CA . ASP A 1 180 ? -22.767 -22.352 14.053 1.00 55.44 180 ASP A CA 1
ATOM 1394 C C . ASP A 1 180 ? -21.875 -21.135 13.757 1.00 55.44 180 ASP A C 1
ATOM 1396 O O . ASP A 1 180 ? -20.669 -21.139 14.013 1.00 55.44 180 ASP A O 1
ATOM 1400 N N . VAL A 1 181 ? -22.458 -20.065 13.210 1.00 53.66 181 VAL A N 1
ATOM 1401 C CA . VAL A 1 181 ? -21.808 -18.745 13.202 1.00 53.66 181 VAL A CA 1
ATOM 1402 C C . VAL A 1 181 ? -22.717 -17.747 13.904 1.00 53.66 181 VAL A C 1
ATOM 1404 O O . VAL A 1 181 ? -23.543 -17.074 13.292 1.00 53.66 181 VAL A O 1
ATOM 1407 N N . GLU A 1 182 ? -22.546 -17.656 15.220 1.00 51.16 182 GLU A N 1
ATOM 1408 C CA . GLU A 1 182 ? -22.948 -16.480 15.982 1.00 51.16 182 GLU A CA 1
ATOM 1409 C C . GLU A 1 182 ? -21.853 -15.424 15.766 1.00 51.16 182 GLU A C 1
ATOM 1411 O O . GLU A 1 182 ? -20.690 -15.625 16.130 1.00 51.16 182 GLU A O 1
ATOM 1416 N N . PHE A 1 183 ? -22.197 -14.331 15.082 1.00 47.50 183 PHE A N 1
ATOM 1417 C CA . PHE A 1 183 ? -21.305 -13.180 14.971 1.00 47.50 183 PHE A CA 1
ATOM 1418 C C . PHE A 1 183 ? -21.116 -12.569 16.373 1.00 47.50 183 PHE A C 1
ATOM 1420 O O . PHE A 1 183 ? -22.109 -12.436 17.091 1.00 47.50 183 PHE A O 1
ATOM 1427 N N . PRO A 1 184 ? -19.877 -12.238 16.786 1.00 50.31 184 PRO A N 1
ATOM 1428 C CA . PRO A 1 184 ? -19.625 -11.600 18.075 1.00 50.31 184 PRO A CA 1
ATOM 1429 C C . PRO A 1 184 ? -20.192 -10.180 18.162 1.00 50.31 184 PRO A C 1
ATOM 1431 O O . PRO A 1 184 ? -20.288 -9.508 17.109 1.00 50.31 184 PRO A O 1
#

Solvent-accessible surface area (backbone atoms only — not comparable to full-atom values): 10631 Å² total; per-residue (Å²): 143,80,78,90,74,97,59,79,90,60,70,66,52,53,76,48,63,39,47,43,94,51,74,77,46,86,59,86,90,38,8,29,33,30,39,44,45,53,68,36,54,76,71,66,66,64,55,75,91,74,45,47,68,32,33,35,24,35,48,26,43,63,9,66,42,61,45,99,87,62,47,41,33,33,24,27,35,57,54,72,84,40,59,39,74,93,63,68,28,77,41,34,82,34,20,32,14,18,35,30,39,69,55,88,61,68,73,42,34,48,32,37,60,40,23,43,31,37,41,60,53,60,96,88,60,52,86,49,70,44,40,33,32,39,41,84,72,90,49,96,90,59,80,54,46,52,63,49,31,57,32,67,89,65,16,44,68,51,74,43,66,43,65,29,86,66,63,49,63,62,69,78,72,80,75,78,93,61,102,77,77,81,81,131

Mean predicted aligned error: 6.53 Å

Nearest PDB structures (foldseek):
  6jwf-assembly2_B  TM=8.049E-01  e=2.208E-08  Coprinopsis cinerea
  3das-assembly1_A  TM=6.396E-01  e=1.589E-03  Streptomyces coelicolor
  8re0-assembly1_A  TM=4.861E-01  e=3.755E-03  Acinetobacter calcoaceticus
  1qbi-assembly1_A  TM=4.764E-01  e=2.098E-02  Acinetobacter calcoaceticus

Foldseek 3Di:
DDDDDDPVPQPQKDKDAFAAPDQAHPDFLHLFIFIDGNVCVVVVVDPSVPTHTFEHQARPFQAWEADPVRWIKTKGQHGAQQADPVFAGGPRQFDDFTFIATRPGGPAYAQGPQKGFGGDTPPVRDPDGQQIAGGPDDDPVDHDHSVQRNPCVRHPTGPDTHTHPPPDNYDYDDDPPDPDDDDD

pLDDT: mean 89.55, std 15.06, range [30.66, 98.62]

Sequence (184 aa):
CFRSSSSSHLRGRLYVATGSLGNVDPTPVRSNLKRISQEAIEAGDNDWDTLEMFASGLRNEVGLGFDSRGVLWGVENGADQLIRDDIGGDIHNDNPCEEINQFTSAGKFYGYPYCFSEGILDNGFGKGKMTQWAWPATFPEASFTDEDCRNEELVKRPAYCLPAHWAPLGFAFQPPSGDDVEFP

InterPro domains:
  IPR011041 Soluble quinoprotein glucose/sorbosone dehydrogenase, beta-propeller domain superfamily [SSF50952] (11-113)
  IPR011042 Six-bladed beta-propeller, TolB-like [G3DSA:2.120.10.30] (8-180)
  IPR054539 Pyrroloquinoline quinone-dependent pyranose dehydrogenase, beta-propeller domain [PF22807] (7-177)

Radius of gyration: 17.96 Å; Cα contacts (8 Å, |Δi|>4): 390; chains: 1; bounding box: 42×41×53 Å

Secondary structure (DSSP, 8-state):
-----S-TTSTTEEEEEE--SSSS---TTSSEEEEEEHHHHHHT---GGGSEEEEE--S-EEEEEE-TT--EEEEE-PPS--EEGGGTEE-TTT-SPEEEEEE-SSSEE--TTTEEE-S---TTT---TT-EEE-S---SS----TTGGG-TTTSPPPSEEEPTT-------PPPPSSS-----